Protein AF-A0A5C3KKG9-F1 (afdb_monomer_lite)

Sequence (193 aa):
MSTYYDIQDGRAYVIQCFESRPFFDCGLKFRIARMYGIDSWIEPATRELMKRGILELTTDVANNVGFETYHTIIETKTRIGDLRTGMAFVPLPLNEDLGCTQKKKCCSSWETQWWVIIAPHILHPEAPISGFWLRIELEGSKLPGVCNGCQSGTVRAMNEKGFFDKEDGLIEEGVAKVKARYGHASLAQPTLS

Radius of gyration: 22.73 Å; chains: 1; bounding box: 49×30×72 Å

Structure (mmCIF, N/CA/C/O backbone):
data_AF-A0A5C3KKG9-F1
#
_entry.id   AF-A0A5C3KKG9-F1
#
loop_
_atom_site.group_PDB
_atom_site.id
_atom_site.type_symbol
_atom_site.label_atom_id
_atom_site.label_alt_id
_atom_site.label_comp_id
_atom_site.label_asym_id
_atom_site.label_entity_id
_atom_site.label_seq_id
_atom_site.pdbx_PDB_ins_code
_atom_site.Cartn_x
_atom_site.Cartn_y
_atom_site.Cartn_z
_atom_site.occupancy
_atom_site.B_iso_or_equiv
_atom_site.auth_seq_id
_atom_site.auth_comp_id
_atom_site.auth_asym_id
_atom_site.auth_atom_id
_atom_site.pdbx_PDB_model_num
ATOM 1 N N . MET A 1 1 ? 26.285 -4.129 -27.378 1.00 55.69 1 MET A N 1
ATOM 2 C CA . MET A 1 1 ? 26.812 -5.074 -28.389 1.00 55.69 1 MET A CA 1
ATOM 3 C C . MET A 1 1 ? 26.374 -6.510 -28.119 1.00 55.69 1 MET A C 1
ATOM 5 O O . MET A 1 1 ? 25.948 -7.146 -29.064 1.00 55.69 1 MET A O 1
ATOM 9 N N . SER A 1 2 ? 26.378 -7.021 -26.881 1.00 61.72 2 SER A N 1
ATOM 10 C CA . SER A 1 2 ? 25.910 -8.394 -26.581 1.00 61.72 2 SER A CA 1
ATOM 11 C C . SER A 1 2 ? 24.467 -8.684 -27.021 1.00 61.72 2 SER A C 1
ATOM 13 O O . SER A 1 2 ? 24.239 -9.709 -27.646 1.00 61.72 2 SER A O 1
ATOM 15 N N . THR A 1 3 ? 23.520 -7.764 -26.797 1.00 61.03 3 THR A N 1
ATOM 16 C CA . THR A 1 3 ? 22.129 -7.891 -27.291 1.00 61.03 3 THR A CA 1
ATOM 17 C C . THR A 1 3 ? 22.036 -7.892 -28.818 1.00 61.03 3 THR A C 1
ATOM 19 O O . THR A 1 3 ? 21.135 -8.494 -29.380 1.00 61.03 3 THR A O 1
ATOM 22 N N . TYR A 1 4 ? 22.972 -7.219 -29.492 1.00 67.88 4 TYR A N 1
ATOM 23 C CA . TYR A 1 4 ? 23.017 -7.138 -30.954 1.00 67.88 4 TYR A CA 1
ATOM 24 C C . TYR A 1 4 ? 23.597 -8.415 -31.585 1.00 67.88 4 TYR A C 1
ATOM 26 O O . TYR A 1 4 ? 23.212 -8.781 -32.686 1.00 67.88 4 TYR A O 1
ATOM 34 N N . TYR A 1 5 ? 24.495 -9.104 -30.875 1.00 73.25 5 TYR A N 1
ATOM 35 C CA . TYR A 1 5 ? 25.135 -10.347 -31.322 1.00 73.25 5 TYR A CA 1
ATOM 36 C C . TYR A 1 5 ? 24.514 -11.617 -30.710 1.00 73.25 5 TYR A C 1
ATOM 38 O O . TYR A 1 5 ? 25.098 -12.687 -30.835 1.00 73.25 5 TYR A O 1
ATOM 46 N N . ASP A 1 6 ? 23.372 -11.493 -30.022 1.00 71.62 6 ASP A N 1
ATOM 47 C CA . ASP A 1 6 ? 22.647 -12.582 -29.343 1.00 71.62 6 ASP A CA 1
ATOM 48 C C . ASP A 1 6 ? 23.516 -13.473 -28.428 1.00 71.62 6 ASP A C 1
ATOM 50 O O . ASP A 1 6 ? 23.341 -14.685 -28.311 1.00 71.62 6 ASP A O 1
ATOM 54 N N . ILE A 1 7 ? 24.490 -12.864 -27.746 1.00 84.31 7 ILE A N 1
ATOM 55 C CA . ILE A 1 7 ? 25.358 -13.588 -26.810 1.00 84.31 7 ILE A CA 1
ATOM 56 C C . ILE A 1 7 ? 24.639 -13.660 -25.460 1.00 84.31 7 ILE A C 1
ATOM 58 O O . ILE A 1 7 ? 24.768 -12.751 -24.631 1.00 84.31 7 ILE A O 1
ATOM 62 N N . GLN A 1 8 ? 23.876 -14.734 -25.247 1.00 81.75 8 GLN A N 1
ATOM 63 C CA . GLN A 1 8 ? 23.058 -14.947 -24.044 1.00 81.75 8 GLN A CA 1
ATOM 64 C C . GLN A 1 8 ? 23.876 -14.855 -22.746 1.00 81.75 8 GLN A C 1
ATOM 66 O O . GLN A 1 8 ? 23.485 -14.135 -21.825 1.00 81.75 8 GLN A O 1
ATOM 71 N N . ASP A 1 9 ? 25.069 -15.453 -22.710 1.00 83.50 9 ASP A N 1
ATOM 72 C CA . ASP A 1 9 ? 25.971 -15.380 -21.550 1.00 83.50 9 ASP A CA 1
ATOM 73 C C . ASP A 1 9 ? 26.420 -13.942 -21.259 1.00 83.50 9 ASP A C 1
ATOM 75 O O . ASP A 1 9 ? 26.476 -13.504 -20.109 1.00 83.50 9 ASP A O 1
ATOM 79 N N . GLY A 1 10 ? 26.674 -13.161 -22.312 1.00 85.38 10 GLY A N 1
ATOM 80 C CA . GLY A 1 10 ? 27.032 -11.751 -22.194 1.00 85.38 10 GLY A CA 1
ATOM 81 C C . GLY A 1 10 ? 25.879 -10.909 -21.648 1.00 85.38 10 GLY A C 1
ATOM 82 O O . GLY A 1 10 ? 26.106 -9.979 -20.875 1.00 85.38 10 GLY A O 1
ATOM 83 N N . ARG A 1 11 ? 24.633 -11.233 -22.014 1.00 84.25 11 ARG A N 1
ATOM 84 C CA . ARG A 1 11 ? 23.436 -10.591 -21.456 1.00 84.25 11 ARG A CA 1
ATOM 85 C C . ARG A 1 11 ? 23.273 -10.926 -19.973 1.00 84.25 11 ARG A C 1
ATOM 87 O O . ARG A 1 11 ? 23.077 -10.007 -19.179 1.00 84.25 11 ARG A O 1
ATOM 94 N N . ALA A 1 12 ? 23.397 -12.199 -19.602 1.00 87.25 12 ALA A N 1
ATOM 95 C CA . ALA A 1 12 ? 23.304 -12.648 -18.214 1.00 87.25 12 ALA A CA 1
ATOM 96 C C . ALA A 1 12 ? 24.386 -12.004 -17.330 1.00 87.25 12 ALA A C 1
ATOM 98 O O . ALA A 1 12 ? 24.076 -11.461 -16.269 1.00 87.25 12 ALA A O 1
ATOM 99 N N . TYR A 1 13 ? 25.633 -11.967 -17.809 1.00 88.88 13 TYR A N 1
ATOM 100 C CA . TYR A 1 13 ? 26.744 -11.315 -17.116 1.00 88.88 13 TYR A CA 1
ATOM 101 C C . TYR A 1 13 ? 26.483 -9.820 -16.884 1.00 88.88 13 TYR A C 1
ATOM 103 O O . TYR A 1 13 ? 26.643 -9.318 -15.774 1.00 88.88 13 TYR A O 1
ATOM 111 N N . VAL A 1 14 ? 26.020 -9.097 -17.910 1.00 87.50 14 VAL A N 1
ATOM 112 C CA . VAL A 1 14 ? 25.723 -7.661 -17.791 1.00 87.50 14 VAL A CA 1
ATOM 113 C C . VAL A 1 14 ? 24.582 -7.397 -16.806 1.00 87.50 14 VAL A C 1
ATOM 115 O O . VAL A 1 14 ? 24.691 -6.471 -16.004 1.00 87.50 14 VAL A O 1
ATOM 118 N N . ILE A 1 15 ? 23.521 -8.212 -16.827 1.00 89.62 15 ILE A N 1
ATOM 119 C CA . ILE A 1 15 ? 22.415 -8.146 -15.857 1.00 89.62 15 ILE A CA 1
ATOM 120 C C . ILE A 1 15 ? 22.963 -8.258 -14.429 1.00 89.62 15 ILE A C 1
ATOM 122 O O . ILE A 1 15 ? 22.715 -7.374 -13.609 1.00 89.62 15 ILE A O 1
ATOM 126 N N . GLN A 1 16 ? 23.791 -9.270 -14.164 1.00 90.56 16 GLN A N 1
ATOM 127 C CA . GLN A 1 16 ? 24.412 -9.475 -12.856 1.00 90.56 16 GLN A CA 1
ATOM 128 C C . GLN A 1 16 ? 25.320 -8.301 -12.449 1.00 90.56 16 GLN A C 1
ATOM 130 O O . GLN A 1 16 ? 25.301 -7.860 -11.300 1.00 90.56 16 GLN A O 1
ATOM 135 N N . CYS A 1 17 ? 26.100 -7.757 -13.388 1.00 91.06 17 CYS A N 1
ATOM 136 C CA . CYS A 1 17 ? 26.966 -6.607 -13.133 1.00 91.06 17 CYS A CA 1
ATOM 137 C C . CYS A 1 17 ? 26.206 -5.306 -12.859 1.00 91.06 17 CYS A C 1
ATOM 139 O O . CYS A 1 17 ? 26.768 -4.418 -12.224 1.00 91.06 17 CYS A O 1
ATOM 141 N N . PHE A 1 18 ? 24.987 -5.135 -13.373 1.00 90.81 18 PHE A N 1
ATOM 142 C CA . PHE A 1 18 ? 24.168 -3.962 -13.066 1.00 90.81 18 PHE A CA 1
ATOM 143 C C . PHE A 1 18 ? 23.538 -4.068 -11.680 1.00 90.81 18 PHE A C 1
ATOM 145 O O . PHE A 1 18 ? 23.560 -3.092 -10.936 1.00 90.81 18 PHE A O 1
ATOM 152 N N . GLU A 1 19 ? 23.041 -5.247 -11.306 1.00 88.50 19 GLU A N 1
ATOM 153 C CA . GLU A 1 19 ? 22.393 -5.462 -10.006 1.00 88.50 19 GLU A CA 1
ATOM 154 C C . GLU A 1 19 ? 23.339 -5.297 -8.812 1.00 88.50 19 GLU A C 1
ATOM 156 O O . GLU A 1 19 ? 22.885 -4.986 -7.715 1.00 88.50 19 GLU A O 1
ATOM 161 N N . SER A 1 20 ? 24.652 -5.429 -9.015 1.00 89.50 20 SER A N 1
ATOM 162 C CA . SER A 1 20 ? 25.652 -5.183 -7.973 1.00 89.50 20 SER A CA 1
ATOM 163 C C . SER A 1 20 ? 26.067 -3.714 -7.822 1.00 89.50 20 SER A C 1
ATOM 165 O O . SER A 1 20 ? 26.851 -3.394 -6.925 1.00 89.50 20 SER A O 1
ATOM 167 N N . ARG A 1 21 ? 25.588 -2.797 -8.679 1.00 91.25 21 ARG A N 1
ATOM 168 C CA . ARG A 1 21 ? 26.010 -1.388 -8.643 1.00 91.25 21 ARG A CA 1
ATOM 169 C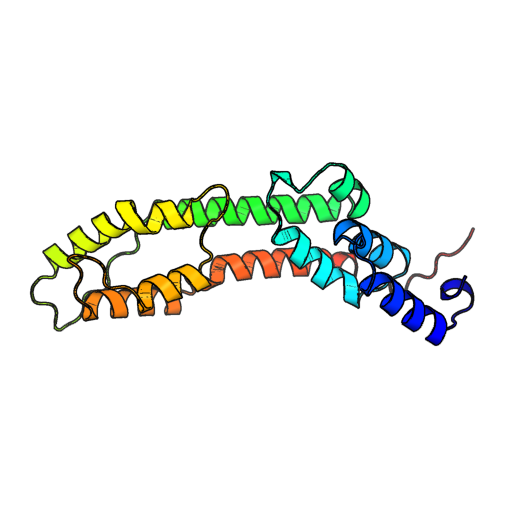 C . ARG A 1 21 ? 25.179 -0.566 -7.654 1.00 91.25 21 ARG A C 1
ATOM 171 O O . ARG A 1 21 ? 23.956 -0.575 -7.739 1.00 91.25 21 ARG A O 1
ATOM 178 N N . PRO A 1 22 ? 25.820 0.263 -6.809 1.00 85.88 22 PRO A N 1
ATOM 179 C CA . PRO A 1 22 ? 25.121 1.059 -5.796 1.00 85.88 22 PRO A CA 1
ATOM 180 C C . PRO A 1 22 ? 24.225 2.168 -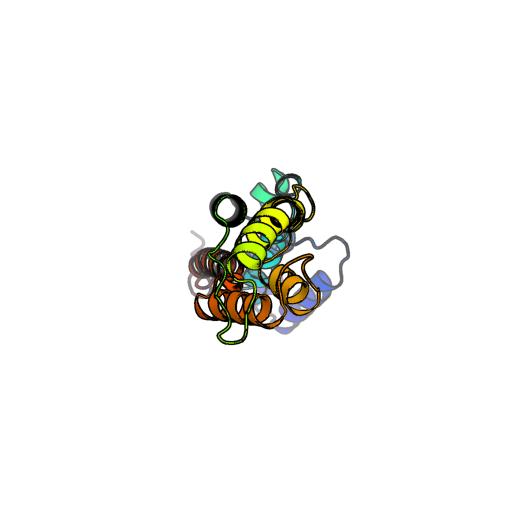6.373 1.00 85.88 22 PRO A C 1
ATOM 182 O O . PRO A 1 22 ? 23.295 2.604 -5.709 1.00 85.88 22 PRO A O 1
ATOM 185 N N . PHE A 1 23 ? 24.480 2.620 -7.605 1.00 86.00 23 PHE A N 1
ATOM 186 C CA . PHE A 1 23 ? 23.712 3.687 -8.269 1.00 86.00 23 PHE A CA 1
ATOM 187 C C . PHE A 1 23 ? 22.658 3.157 -9.246 1.00 86.00 23 PHE A C 1
ATOM 189 O O . PHE A 1 23 ? 22.176 3.894 -10.103 1.00 86.00 23 PHE A O 1
ATOM 196 N N . PHE A 1 24 ? 22.343 1.864 -9.181 1.00 90.38 24 PHE A N 1
ATOM 197 C CA . PHE A 1 24 ? 21.359 1.260 -10.065 1.00 90.38 24 PHE A CA 1
ATOM 198 C C . PHE A 1 24 ? 19.954 1.375 -9.468 1.00 90.38 24 PHE A C 1
ATOM 200 O O . PHE A 1 24 ? 19.397 0.406 -8.957 1.00 90.38 24 PHE A O 1
ATOM 207 N N . ASP A 1 25 ? 19.403 2.593 -9.497 1.00 93.94 25 ASP A N 1
ATOM 208 C CA . ASP A 1 25 ? 18.063 2.866 -8.976 1.00 93.94 25 ASP A CA 1
ATOM 209 C C . ASP A 1 25 ? 16.955 2.226 -9.835 1.00 93.94 25 ASP A C 1
ATOM 211 O O . ASP A 1 25 ? 17.160 1.861 -10.997 1.00 93.94 25 ASP A O 1
ATOM 215 N N . CYS A 1 26 ? 15.752 2.095 -9.270 1.00 95.12 26 CYS A N 1
ATOM 216 C CA . CYS A 1 26 ? 14.633 1.450 -9.952 1.00 95.12 26 CYS A CA 1
ATOM 217 C C . CYS A 1 26 ? 14.149 2.172 -11.217 1.00 95.12 26 CYS A C 1
ATOM 219 O O . CYS A 1 26 ? 13.684 1.503 -12.139 1.00 95.12 26 CYS A O 1
ATOM 221 N N . GLY A 1 27 ? 14.285 3.496 -11.313 1.00 96.06 27 GLY A N 1
ATOM 222 C CA . GLY A 1 27 ? 13.958 4.246 -12.524 1.00 96.06 27 GLY A CA 1
ATOM 223 C C . GLY A 1 27 ? 14.906 3.877 -13.662 1.00 96.06 27 GLY A C 1
ATOM 224 O O . GLY A 1 27 ? 14.460 3.497 -14.749 1.00 96.06 27 GLY A O 1
ATOM 225 N N . LEU A 1 28 ? 16.214 3.896 -13.398 1.00 94.88 28 LEU A N 1
ATOM 226 C CA . LEU A 1 28 ? 17.225 3.461 -14.361 1.00 94.88 28 LEU A CA 1
ATOM 227 C C . LEU A 1 28 ? 17.073 1.971 -14.706 1.00 94.88 28 LEU A C 1
ATOM 229 O O . LEU A 1 28 ? 17.122 1.610 -15.885 1.00 94.88 28 LEU A O 1
ATOM 233 N N . LYS A 1 29 ? 16.820 1.110 -13.711 1.00 95.19 29 LYS A N 1
ATOM 234 C CA . LYS A 1 29 ? 16.544 -0.321 -13.919 1.00 95.19 29 LYS A CA 1
ATOM 235 C C . LYS A 1 29 ? 15.363 -0.527 -14.860 1.00 95.19 29 LYS A C 1
ATOM 237 O O . LYS A 1 29 ? 15.476 -1.297 -15.811 1.00 95.19 29 LYS A O 1
ATOM 242 N N . PHE A 1 30 ? 14.275 0.213 -14.660 1.00 96.12 30 PHE A N 1
ATOM 243 C CA . PHE A 1 30 ? 13.099 0.171 -15.525 1.00 96.12 30 PHE A CA 1
ATOM 244 C C . PHE A 1 30 ? 13.405 0.647 -16.951 1.00 96.12 30 PHE A C 1
ATOM 246 O O . PHE A 1 30 ? 12.996 0.009 -17.924 1.00 96.12 30 PHE A O 1
ATOM 253 N N . ARG A 1 31 ? 14.166 1.739 -17.098 1.00 95.75 31 ARG A N 1
ATOM 254 C CA . ARG A 1 31 ? 14.584 2.261 -18.406 1.00 95.75 31 ARG A CA 1
ATOM 255 C C . ARG A 1 31 ? 15.396 1.237 -19.193 1.00 95.75 31 ARG A C 1
ATOM 257 O O . ARG A 1 31 ? 15.093 0.979 -20.357 1.00 95.75 31 ARG A O 1
ATOM 264 N N . ILE A 1 32 ? 16.420 0.653 -18.566 1.00 93.94 32 ILE A N 1
ATOM 265 C CA . ILE A 1 32 ? 17.270 -0.372 -19.188 1.00 93.94 32 ILE A CA 1
ATOM 266 C C . ILE A 1 32 ? 16.435 -1.613 -19.512 1.00 93.94 32 ILE A C 1
ATOM 268 O O . ILE A 1 32 ? 16.550 -2.151 -20.613 1.00 93.94 32 ILE A O 1
ATOM 272 N N . ALA A 1 33 ? 15.542 -2.020 -18.606 1.00 93.81 33 ALA A N 1
ATOM 273 C CA . ALA A 1 33 ? 14.638 -3.138 -18.832 1.00 93.81 33 ALA A CA 1
ATOM 274 C C . ALA A 1 33 ? 13.771 -2.940 -20.080 1.00 93.81 33 ALA A C 1
ATOM 276 O O . ALA A 1 33 ? 13.724 -3.827 -20.927 1.00 93.81 33 ALA A O 1
ATOM 277 N N . ARG A 1 34 ? 13.166 -1.759 -20.255 1.00 93.50 34 ARG A N 1
ATOM 278 C CA . ARG A 1 34 ? 12.406 -1.421 -21.467 1.00 93.50 34 ARG A CA 1
ATOM 279 C C . ARG A 1 34 ? 13.272 -1.385 -22.720 1.00 93.50 34 ARG A C 1
ATOM 281 O O . ARG A 1 34 ? 12.863 -1.895 -23.754 1.00 93.50 34 ARG A O 1
ATOM 288 N N . MET A 1 35 ? 14.445 -0.763 -22.639 1.00 91.62 35 MET A N 1
ATOM 289 C CA . MET A 1 35 ? 15.315 -0.549 -23.798 1.00 91.62 35 MET A CA 1
ATOM 290 C C . MET A 1 35 ? 15.904 -1.853 -24.350 1.00 91.62 35 MET A C 1
ATOM 292 O O . MET A 1 35 ? 16.136 -1.953 -25.550 1.00 91.62 35 MET A O 1
ATOM 296 N N . TYR A 1 36 ? 16.132 -2.848 -23.488 1.00 90.00 36 TYR A N 1
ATOM 297 C CA . TYR A 1 36 ? 16.738 -4.131 -23.860 1.00 90.00 36 TYR A CA 1
ATOM 298 C C . TYR A 1 36 ? 15.807 -5.344 -23.679 1.00 90.00 36 TYR A C 1
ATOM 300 O O . TYR A 1 36 ? 16.276 -6.480 -23.754 1.00 90.00 36 TYR A O 1
ATOM 308 N N . GLY A 1 37 ? 14.513 -5.127 -23.415 1.00 89.12 37 GLY A N 1
ATOM 309 C CA . GLY A 1 37 ? 13.517 -6.194 -23.245 1.00 89.12 37 GLY A CA 1
ATOM 310 C C . GLY A 1 37 ? 13.840 -7.166 -22.104 1.00 89.12 37 GLY A C 1
ATOM 311 O O . GLY A 1 37 ? 13.846 -8.379 -22.310 1.00 89.12 37 GLY A O 1
ATOM 312 N N . ILE A 1 38 ? 14.213 -6.657 -20.923 1.00 91.62 38 ILE A N 1
ATOM 313 C CA . ILE A 1 38 ? 14.521 -7.456 -19.721 1.00 91.62 38 ILE A CA 1
ATOM 314 C C . ILE A 1 38 ? 13.277 -7.509 -18.825 1.00 91.62 38 ILE A C 1
ATOM 316 O O . ILE A 1 38 ? 13.173 -6.794 -17.829 1.00 91.62 38 ILE A O 1
ATOM 320 N N . ASP A 1 39 ? 12.320 -8.360 -19.185 1.00 91.44 39 ASP A N 1
ATOM 321 C CA . ASP A 1 39 ? 10.997 -8.408 -18.543 1.00 91.44 39 ASP A CA 1
ATOM 322 C C . ASP A 1 39 ? 11.053 -8.717 -17.041 1.00 91.44 39 ASP A C 1
ATOM 324 O O . ASP A 1 39 ? 10.264 -8.179 -16.260 1.00 91.44 39 ASP A O 1
ATOM 328 N N . SER A 1 40 ? 12.037 -9.514 -16.611 1.00 92.56 40 SER A N 1
ATOM 329 C CA . SER A 1 40 ? 12.260 -9.861 -15.200 1.00 92.56 40 SER A CA 1
ATOM 330 C C . SER A 1 40 ? 12.550 -8.651 -14.306 1.00 92.56 40 SER A C 1
ATOM 332 O O . SER A 1 40 ? 12.418 -8.744 -13.087 1.00 92.56 40 SER A O 1
ATOM 334 N N . TRP A 1 41 ? 12.927 -7.506 -14.881 1.00 94.75 41 TRP A N 1
ATOM 335 C CA . TRP A 1 41 ? 13.220 -6.277 -14.144 1.00 94.75 41 TRP A CA 1
ATOM 336 C C . TRP A 1 41 ? 12.046 -5.303 -14.054 1.00 94.75 41 TRP A C 1
ATOM 338 O O . TRP A 1 41 ? 12.034 -4.471 -13.147 1.00 94.75 41 TRP A O 1
ATOM 348 N N . ILE A 1 42 ? 11.061 -5.403 -14.950 1.00 95.38 42 ILE A N 1
ATOM 349 C CA . ILE A 1 42 ? 9.947 -4.447 -15.037 1.00 95.38 42 ILE A CA 1
ATOM 350 C C . ILE A 1 42 ? 9.114 -4.460 -13.755 1.00 95.38 42 ILE A C 1
ATOM 352 O O . ILE A 1 42 ? 8.874 -3.413 -13.153 1.00 95.38 42 ILE A O 1
ATOM 356 N N . GLU A 1 43 ? 8.694 -5.645 -13.313 1.00 95.94 43 GLU A N 1
ATOM 357 C CA . GLU A 1 43 ? 7.865 -5.783 -12.116 1.00 95.94 43 GLU A CA 1
ATOM 358 C C . GLU A 1 43 ? 8.592 -5.342 -10.834 1.00 95.94 43 GLU A C 1
ATOM 360 O O . GLU A 1 43 ? 8.057 -4.467 -10.147 1.00 95.94 43 GLU A O 1
ATOM 365 N N . PRO A 1 44 ? 9.797 -5.856 -10.503 1.00 95.81 44 PRO A N 1
ATOM 366 C CA . PRO A 1 44 ? 10.503 -5.428 -9.298 1.00 95.81 44 PRO A CA 1
ATOM 367 C C . PRO A 1 44 ? 10.750 -3.918 -9.257 1.00 95.81 44 PRO A C 1
ATOM 369 O O . PRO A 1 44 ? 10.515 -3.293 -8.225 1.00 95.81 44 PRO A O 1
ATOM 372 N N . ALA A 1 45 ? 11.147 -3.317 -10.386 1.00 96.38 45 ALA A N 1
ATOM 373 C CA . ALA A 1 45 ? 11.370 -1.877 -10.464 1.00 96.38 45 ALA A CA 1
ATOM 374 C C . ALA A 1 45 ? 10.071 -1.085 -10.244 1.00 96.38 45 ALA A C 1
ATOM 376 O O . ALA A 1 45 ? 10.065 -0.105 -9.503 1.00 96.38 45 ALA A O 1
ATOM 377 N N . THR A 1 46 ? 8.953 -1.541 -10.817 1.00 97.50 46 THR A N 1
ATOM 378 C CA . THR A 1 46 ? 7.634 -0.918 -10.608 1.00 97.50 46 THR A CA 1
ATOM 379 C C . THR A 1 46 ? 7.219 -0.980 -9.141 1.00 97.50 46 THR A C 1
ATOM 381 O O . THR A 1 46 ? 6.801 0.028 -8.577 1.00 97.50 46 THR A O 1
ATOM 384 N N . ARG A 1 47 ? 7.374 -2.140 -8.493 1.00 97.62 47 ARG A N 1
ATOM 385 C CA . ARG A 1 47 ? 7.057 -2.310 -7.067 1.00 97.62 47 ARG A CA 1
ATOM 386 C C . ARG A 1 47 ? 7.910 -1.411 -6.182 1.00 97.62 47 ARG A C 1
ATOM 388 O O . ARG A 1 47 ? 7.398 -0.847 -5.220 1.00 97.62 47 ARG A O 1
ATOM 395 N N . GLU A 1 48 ? 9.193 -1.265 -6.496 1.00 96.75 48 GLU A N 1
ATOM 396 C CA . GLU A 1 48 ? 10.076 -0.360 -5.761 1.00 96.75 48 GLU A CA 1
ATOM 397 C C . GLU A 1 48 ? 9.639 1.102 -5.926 1.00 96.75 48 GLU A C 1
ATOM 399 O O . GLU A 1 48 ? 9.534 1.820 -4.936 1.00 96.75 48 GLU A O 1
ATOM 404 N N . LEU A 1 49 ? 9.287 1.527 -7.144 1.00 96.81 49 LEU A N 1
ATOM 405 C CA . LEU A 1 49 ? 8.748 2.868 -7.402 1.00 96.81 49 LEU A CA 1
ATOM 406 C C . LEU A 1 49 ? 7.445 3.137 -6.635 1.00 96.81 49 LEU A C 1
ATOM 408 O O . LEU A 1 49 ? 7.259 4.229 -6.102 1.00 96.81 49 LEU A O 1
ATOM 412 N N . MET A 1 50 ? 6.558 2.143 -6.527 1.00 96.62 50 MET A N 1
ATOM 413 C CA . MET A 1 50 ? 5.313 2.261 -5.754 1.00 96.62 50 MET A CA 1
ATOM 414 C C . MET A 1 50 ? 5.563 2.449 -4.252 1.00 96.62 50 MET A C 1
ATOM 416 O O . MET A 1 50 ? 4.744 3.075 -3.579 1.00 96.62 50 MET A O 1
ATOM 420 N N . LYS A 1 51 ? 6.690 1.963 -3.720 1.00 94.56 51 LYS A N 1
ATOM 421 C CA . LYS A 1 51 ? 7.056 2.115 -2.301 1.00 94.56 51 LYS A CA 1
ATOM 422 C C . LYS A 1 51 ? 7.640 3.487 -1.962 1.00 94.56 51 LYS A C 1
ATOM 424 O O . LYS A 1 51 ? 7.517 3.910 -0.818 1.00 94.56 51 LYS A O 1
ATOM 429 N N . ARG A 1 52 ? 8.245 4.187 -2.927 1.00 94.88 52 ARG A N 1
ATOM 430 C CA . ARG A 1 52 ? 8.879 5.500 -2.702 1.00 94.88 52 ARG A CA 1
ATOM 431 C C . ARG A 1 52 ? 7.872 6.575 -2.301 1.00 94.88 52 ARG A C 1
ATOM 433 O O . ARG A 1 52 ? 6.719 6.536 -2.737 1.00 94.88 52 ARG A O 1
ATOM 440 N N . GLY A 1 53 ? 8.287 7.557 -1.504 1.00 92.94 53 GLY A N 1
ATOM 441 C CA . GLY A 1 53 ? 7.456 8.721 -1.198 1.00 92.94 53 GLY A CA 1
ATOM 442 C C . GLY A 1 53 ? 7.102 9.516 -2.460 1.00 92.94 53 GLY A C 1
ATOM 443 O O . GLY A 1 53 ? 7.838 9.501 -3.444 1.00 92.94 53 GLY A O 1
ATOM 444 N N . ILE A 1 54 ? 5.976 10.240 -2.457 1.00 92.94 54 ILE A N 1
ATOM 445 C CA . ILE A 1 54 ? 5.568 11.036 -3.632 1.00 92.94 54 ILE A CA 1
ATOM 446 C C . ILE A 1 54 ? 6.604 12.115 -3.991 1.00 92.94 54 ILE A C 1
ATOM 448 O O . ILE A 1 54 ? 6.810 12.403 -5.164 1.00 92.94 54 ILE A O 1
ATOM 452 N N . LEU A 1 55 ? 7.305 12.655 -2.989 1.00 93.38 55 LEU A N 1
ATOM 453 C CA . LEU A 1 55 ? 8.361 13.655 -3.168 1.00 93.38 55 LEU A CA 1
ATOM 454 C C . LEU A 1 55 ? 9.630 13.080 -3.819 1.00 93.38 55 LEU A C 1
ATOM 456 O O . LEU A 1 55 ? 10.423 13.829 -4.380 1.00 93.38 55 LEU A O 1
ATOM 460 N N . GLU A 1 56 ? 9.817 11.759 -3.778 1.00 94.81 56 GLU A N 1
ATOM 461 C CA . GLU A 1 56 ? 10.942 11.069 -4.423 1.00 94.81 56 GLU A CA 1
ATOM 462 C C . GLU A 1 56 ? 10.673 10.767 -5.907 1.00 94.81 56 GLU A C 1
ATOM 464 O O . GLU A 1 56 ? 11.583 10.384 -6.646 1.00 94.81 56 GLU A O 1
ATOM 469 N N . LEU A 1 57 ? 9.428 10.932 -6.369 1.00 95.69 57 LEU A N 1
ATOM 470 C CA . LEU A 1 57 ? 9.030 10.731 -7.761 1.00 95.69 57 LEU A CA 1
ATOM 471 C C . LEU A 1 57 ? 9.333 11.989 -8.584 1.00 95.69 57 LEU A C 1
ATOM 473 O O . LEU A 1 57 ? 8.449 12.746 -8.973 1.00 95.69 57 LEU A O 1
ATOM 477 N N . THR A 1 58 ? 10.621 12.226 -8.823 1.00 96.62 58 THR A N 1
ATOM 478 C CA . THR A 1 58 ? 11.110 13.412 -9.537 1.00 96.62 58 THR A CA 1
ATOM 479 C C . THR A 1 58 ? 10.863 13.343 -11.049 1.00 96.62 58 THR A C 1
ATOM 481 O O . THR A 1 58 ? 10.569 12.289 -11.619 1.00 96.62 58 THR A O 1
ATOM 484 N N . THR A 1 59 ? 11.073 14.467 -11.741 1.00 96.81 59 THR A N 1
ATOM 485 C CA . THR A 1 59 ? 11.056 14.530 -13.213 1.00 96.81 59 THR A CA 1
ATOM 486 C C . THR A 1 59 ? 12.059 13.567 -13.853 1.00 96.81 59 THR A C 1
ATOM 488 O O . THR A 1 59 ? 11.787 13.023 -14.920 1.00 96.81 59 THR A O 1
ATOM 491 N N . ASP A 1 60 ? 13.205 13.315 -13.212 1.00 96.69 60 ASP A N 1
ATOM 492 C CA . ASP A 1 60 ? 14.185 12.349 -13.719 1.00 96.69 60 ASP A CA 1
ATOM 493 C C . ASP A 1 60 ? 13.638 10.915 -13.676 1.00 96.69 60 ASP A C 1
ATOM 495 O O . ASP A 1 60 ? 13.710 10.187 -14.668 1.00 96.69 60 ASP A O 1
ATOM 499 N N . VAL A 1 61 ? 12.973 10.542 -12.576 1.00 96.69 61 VAL A N 1
ATOM 500 C CA . VAL A 1 61 ? 12.260 9.261 -12.478 1.00 96.69 61 VAL A CA 1
ATOM 501 C C . VAL A 1 61 ? 11.210 9.162 -13.583 1.00 96.69 61 VAL A C 1
ATOM 503 O O . VAL A 1 61 ? 11.181 8.156 -14.292 1.00 96.69 61 VAL A O 1
ATOM 506 N N . ALA A 1 62 ? 10.407 10.212 -13.788 1.00 97.12 62 ALA A N 1
ATOM 507 C CA . ALA A 1 62 ? 9.398 10.261 -14.848 1.00 97.12 62 ALA A CA 1
ATOM 508 C C . ALA A 1 62 ? 10.007 10.063 -16.250 1.00 97.12 62 ALA A C 1
ATOM 510 O O . ALA A 1 62 ? 9.481 9.281 -17.047 1.00 97.12 62 ALA A O 1
ATOM 511 N N . ASN A 1 63 ? 11.145 10.704 -16.532 1.00 96.62 63 ASN A N 1
ATOM 512 C CA . ASN A 1 63 ? 11.876 10.550 -17.792 1.00 96.62 63 ASN A CA 1
ATOM 513 C C . ASN A 1 63 ? 12.409 9.123 -17.982 1.00 96.62 63 ASN A C 1
ATOM 515 O O . ASN A 1 63 ? 12.354 8.586 -19.090 1.00 96.62 63 ASN A O 1
ATOM 519 N N . ASN A 1 64 ? 12.897 8.488 -16.914 1.00 96.50 64 ASN A N 1
ATOM 520 C CA . ASN A 1 64 ? 13.440 7.135 -16.980 1.00 96.50 64 ASN A CA 1
ATOM 521 C C . ASN A 1 64 ? 12.344 6.071 -17.167 1.00 96.50 64 ASN A C 1
ATOM 523 O O . ASN A 1 64 ? 12.502 5.156 -17.980 1.00 96.50 64 ASN A O 1
ATOM 527 N N . VAL A 1 65 ? 11.207 6.197 -16.478 1.00 97.00 65 VAL A N 1
ATOM 528 C CA . VAL A 1 65 ? 10.126 5.193 -16.544 1.00 97.00 65 VAL A CA 1
ATOM 529 C C . VAL A 1 65 ? 9.161 5.423 -17.709 1.00 97.00 65 VAL A C 1
ATOM 531 O O . VAL A 1 65 ? 8.500 4.485 -18.169 1.00 97.00 65 VAL A O 1
ATOM 534 N N . GLY A 1 66 ? 9.125 6.648 -18.236 1.00 96.62 66 GLY A N 1
ATOM 535 C CA . GLY A 1 66 ? 8.183 7.115 -19.246 1.00 96.62 66 GLY A CA 1
ATOM 536 C C . GLY A 1 66 ? 6.859 7.589 -18.646 1.00 96.62 66 GLY A C 1
ATOM 537 O O . GLY A 1 66 ? 6.392 7.064 -17.635 1.00 96.62 66 GLY A O 1
ATOM 538 N N . PHE A 1 67 ? 6.232 8.553 -19.323 1.00 96.50 67 PHE A N 1
ATOM 539 C CA . PHE A 1 67 ? 5.004 9.220 -18.877 1.00 96.50 67 PHE A CA 1
ATOM 540 C C . PHE A 1 67 ? 3.889 8.245 -18.477 1.00 96.50 67 PHE A C 1
ATOM 542 O O . PHE A 1 67 ? 3.323 8.356 -17.398 1.00 96.50 67 PHE A O 1
ATOM 549 N N . GLU A 1 68 ? 3.628 7.243 -19.312 1.00 96.94 68 GLU A N 1
ATOM 550 C CA . GLU A 1 68 ? 2.579 6.243 -19.097 1.00 96.94 68 GLU A CA 1
ATOM 551 C C . GLU A 1 68 ? 2.757 5.425 -17.808 1.00 96.94 68 GLU A C 1
ATOM 553 O O . GLU A 1 68 ? 1.798 5.172 -17.079 1.00 96.94 68 GLU A O 1
ATOM 558 N N . THR A 1 69 ? 3.988 5.000 -17.511 1.00 96.81 69 THR A N 1
ATOM 559 C CA . THR A 1 69 ? 4.307 4.277 -16.270 1.00 96.81 69 THR A CA 1
ATOM 560 C C . THR A 1 69 ? 4.201 5.209 -15.074 1.00 96.81 69 THR A C 1
ATOM 562 O O . THR A 1 69 ? 3.615 4.847 -14.056 1.00 96.81 69 THR A O 1
ATOM 565 N N . TYR A 1 70 ? 4.745 6.419 -15.211 1.00 97.94 70 TYR A N 1
ATOM 566 C CA . TYR A 1 70 ? 4.700 7.437 -14.172 1.00 97.94 70 TYR A CA 1
ATOM 567 C C . TYR A 1 70 ? 3.254 7.779 -13.793 1.00 97.94 70 TYR A C 1
ATOM 569 O O . TYR A 1 70 ? 2.910 7.759 -12.615 1.00 97.94 70 TYR A O 1
ATOM 577 N N . HIS A 1 71 ? 2.381 7.989 -14.781 1.00 97.94 71 HIS A N 1
ATOM 578 C CA . HIS A 1 71 ? 0.957 8.229 -14.566 1.00 97.94 71 HIS A CA 1
ATOM 579 C C . HIS A 1 71 ? 0.299 7.081 -13.791 1.00 97.94 71 HIS A C 1
ATOM 581 O O . HIS A 1 71 ? -0.369 7.335 -12.794 1.00 97.94 71 HIS A O 1
ATOM 587 N N . THR A 1 72 ? 0.530 5.820 -14.182 1.00 98.31 72 THR A N 1
ATOM 588 C CA . THR A 1 72 ? -0.005 4.656 -13.451 1.00 98.31 72 THR A CA 1
ATOM 589 C C . THR A 1 72 ? 0.473 4.613 -11.995 1.00 98.31 72 THR A C 1
ATOM 591 O O . THR A 1 72 ? -0.312 4.277 -11.107 1.00 98.31 72 THR A O 1
ATOM 594 N N . ILE A 1 73 ? 1.732 4.975 -11.725 1.00 97.94 73 ILE A N 1
ATOM 595 C CA . ILE A 1 73 ? 2.271 5.054 -10.358 1.00 97.94 73 ILE A CA 1
ATOM 596 C C . ILE A 1 73 ? 1.554 6.139 -9.550 1.00 97.94 73 ILE A C 1
ATOM 598 O O . ILE A 1 73 ? 1.095 5.863 -8.441 1.00 97.94 73 ILE A O 1
ATOM 602 N N . ILE A 1 74 ? 1.424 7.348 -10.103 1.00 98.06 74 ILE A N 1
ATOM 603 C CA . ILE A 1 74 ? 0.751 8.464 -9.427 1.00 98.06 74 ILE A CA 1
ATOM 604 C C . ILE A 1 74 ? -0.722 8.139 -9.171 1.00 98.06 74 ILE A C 1
ATOM 606 O O . ILE A 1 74 ? -1.171 8.259 -8.037 1.00 98.06 74 ILE A O 1
ATOM 610 N N . GLU A 1 75 ? -1.446 7.646 -10.174 1.00 98.19 75 GLU A N 1
ATOM 611 C CA . GLU A 1 75 ? -2.848 7.233 -10.048 1.00 98.19 75 GLU A CA 1
ATOM 612 C C . GLU A 1 75 ? -3.031 6.181 -8.941 1.00 98.19 75 GLU A C 1
ATOM 614 O O . GLU A 1 75 ? -3.913 6.307 -8.090 1.00 98.19 75 GLU A O 1
ATOM 619 N N . THR A 1 76 ? -2.170 5.159 -8.914 1.00 98.38 76 THR A N 1
ATOM 620 C CA . THR A 1 76 ? -2.216 4.103 -7.891 1.00 98.38 76 THR A CA 1
ATOM 621 C C . THR A 1 76 ? -1.980 4.686 -6.498 1.00 98.38 76 THR A C 1
ATOM 623 O O . THR A 1 76 ? -2.732 4.391 -5.570 1.00 98.38 76 THR A O 1
ATOM 626 N N . LYS A 1 77 ? -0.986 5.568 -6.346 1.00 97.25 77 LYS A N 1
ATOM 627 C CA . LYS A 1 77 ? -0.699 6.247 -5.076 1.00 97.25 77 LYS A CA 1
ATOM 628 C C . LYS A 1 77 ? -1.843 7.144 -4.615 1.00 97.25 77 LYS A C 1
ATOM 630 O O . LYS A 1 77 ? -2.167 7.126 -3.431 1.00 97.25 77 LYS A O 1
ATOM 635 N N . THR A 1 78 ? -2.476 7.881 -5.525 1.00 97.50 78 THR A N 1
ATOM 636 C CA . THR A 1 78 ? -3.663 8.689 -5.217 1.00 97.50 78 THR A CA 1
ATOM 637 C C . THR A 1 78 ? -4.793 7.807 -4.694 1.00 97.50 78 THR A C 1
ATOM 639 O O . THR A 1 78 ? -5.315 8.076 -3.617 1.00 97.50 78 THR A O 1
ATOM 642 N N . ARG A 1 79 ? -5.089 6.687 -5.367 1.00 98.06 79 ARG A N 1
ATOM 643 C CA . ARG A 1 79 ? -6.117 5.732 -4.915 1.00 98.06 79 ARG A CA 1
ATOM 644 C C . ARG A 1 79 ? -5.809 5.129 -3.542 1.00 98.06 79 ARG A C 1
ATOM 646 O O . ARG A 1 79 ? -6.728 4.921 -2.755 1.00 98.06 79 ARG A O 1
ATOM 653 N N . ILE A 1 80 ? -4.537 4.863 -3.235 1.00 97.06 80 ILE A N 1
ATOM 654 C CA . ILE A 1 80 ? -4.109 4.425 -1.896 1.00 97.06 80 ILE A CA 1
ATOM 655 C C . ILE A 1 80 ? -4.344 5.536 -0.862 1.00 97.06 80 ILE A C 1
ATOM 657 O O . ILE A 1 80 ? -4.838 5.260 0.230 1.00 97.06 80 ILE A O 1
ATOM 661 N N . GLY A 1 81 ? -4.033 6.789 -1.200 1.00 96.38 81 GLY A N 1
ATOM 662 C CA . GLY A 1 81 ? -4.315 7.949 -0.350 1.00 96.38 81 GLY A CA 1
ATOM 663 C C . GLY A 1 81 ? -5.808 8.109 -0.045 1.00 96.38 81 GLY A C 1
ATOM 664 O O . GLY A 1 81 ? -6.186 8.267 1.119 1.00 96.38 81 GLY A O 1
ATOM 665 N N . ASP A 1 82 ? -6.660 7.981 -1.062 1.00 97.38 82 ASP A N 1
ATOM 666 C CA . ASP A 1 82 ? -8.120 8.038 -0.922 1.00 97.38 82 ASP A CA 1
ATOM 667 C C . ASP A 1 82 ? -8.648 6.877 -0.071 1.00 97.38 82 ASP A C 1
ATOM 669 O O . ASP A 1 82 ? -9.472 7.074 0.825 1.00 97.38 82 ASP A O 1
ATOM 673 N N . LEU A 1 83 ? -8.134 5.664 -0.302 1.00 97.00 83 LEU A N 1
ATOM 674 C CA . LEU A 1 83 ? -8.456 4.482 0.494 1.00 97.00 83 LEU A CA 1
ATOM 675 C C . LEU A 1 83 ? -8.117 4.705 1.973 1.00 97.00 83 LEU A C 1
ATOM 677 O O . LEU A 1 83 ? -8.969 4.483 2.831 1.00 97.00 83 LEU A O 1
ATOM 681 N N . ARG A 1 84 ? -6.896 5.160 2.275 1.00 96.88 84 ARG A N 1
ATOM 682 C CA . ARG A 1 84 ? -6.439 5.417 3.650 1.00 96.88 84 ARG A CA 1
ATOM 683 C C . ARG A 1 84 ? -7.258 6.504 4.327 1.00 96.88 84 ARG A C 1
ATOM 685 O O . ARG A 1 84 ? -7.649 6.336 5.477 1.00 96.88 84 ARG A O 1
ATOM 692 N N . THR A 1 85 ? -7.582 7.565 3.594 1.00 97.19 85 THR A N 1
ATOM 693 C CA . THR A 1 85 ? -8.513 8.609 4.037 1.00 97.19 85 THR A CA 1
ATOM 694 C C . THR A 1 85 ? -9.860 7.998 4.415 1.00 97.19 85 THR A C 1
ATOM 696 O O . THR A 1 85 ? -10.312 8.153 5.548 1.00 97.19 85 THR A O 1
ATOM 699 N N . GLY A 1 86 ? -10.470 7.217 3.521 1.00 96.38 86 GLY A N 1
ATOM 700 C CA . GLY A 1 86 ? -11.743 6.549 3.789 1.00 96.38 86 GLY A CA 1
ATOM 701 C C . GLY A 1 86 ? -11.691 5.596 4.988 1.00 96.38 86 GLY A C 1
ATOM 702 O O . GLY A 1 86 ? -12.609 5.586 5.803 1.00 96.38 86 GLY A O 1
ATOM 703 N N . MET A 1 87 ? -10.605 4.830 5.128 1.00 95.12 87 MET A N 1
ATOM 704 C CA . MET A 1 87 ? -10.385 3.941 6.272 1.00 95.12 87 MET A CA 1
ATOM 705 C C . MET A 1 87 ? -10.276 4.731 7.578 1.00 95.12 87 MET A C 1
ATOM 707 O O . MET A 1 87 ? -10.928 4.383 8.553 1.00 95.12 87 MET A O 1
ATOM 711 N N . ALA A 1 88 ? -9.485 5.802 7.605 1.00 96.69 88 ALA A N 1
ATOM 712 C CA . ALA A 1 88 ? -9.248 6.582 8.811 1.00 96.69 88 ALA A CA 1
ATOM 713 C C . ALA A 1 88 ? -10.501 7.328 9.292 1.00 96.69 88 ALA A C 1
ATOM 715 O O . ALA A 1 88 ? -10.775 7.330 10.491 1.00 96.69 88 ALA A O 1
ATOM 716 N N . PHE A 1 89 ? -11.279 7.917 8.377 1.00 96.38 89 PHE A N 1
ATOM 717 C CA . PHE A 1 89 ? -12.447 8.733 8.729 1.00 96.38 89 PHE A CA 1
ATOM 718 C C . PHE A 1 89 ? -13.715 7.935 9.053 1.00 96.38 89 PHE A C 1
ATOM 720 O O . PHE A 1 89 ? -14.659 8.491 9.614 1.00 96.38 89 PHE A O 1
ATOM 727 N N . VAL A 1 90 ? -13.767 6.649 8.705 1.00 93.56 90 VAL A N 1
ATOM 728 C CA . VAL A 1 90 ? -14.934 5.804 8.969 1.00 93.56 90 VAL A CA 1
ATOM 729 C C . VAL A 1 90 ? -14.506 4.632 9.850 1.00 93.56 90 VAL A C 1
ATOM 731 O O . VAL A 1 90 ? -14.149 3.576 9.318 1.00 93.56 90 VAL A O 1
ATOM 734 N N . PRO A 1 91 ? -14.529 4.788 11.192 1.00 91.69 91 PRO A N 1
ATOM 735 C CA . PRO A 1 91 ? -14.259 3.676 12.089 1.00 91.69 91 PRO A CA 1
ATOM 736 C C . PRO A 1 91 ? -15.203 2.521 11.774 1.00 91.69 91 PRO A C 1
ATOM 738 O O . PRO A 1 91 ? -16.422 2.684 11.670 1.00 91.69 91 PRO A O 1
ATOM 741 N N . LEU A 1 92 ? -14.636 1.328 11.632 1.00 92.69 92 LEU A N 1
ATOM 742 C CA . LEU A 1 92 ? -15.442 0.127 11.487 1.00 92.69 92 LEU A CA 1
ATOM 743 C C . LEU A 1 92 ? -16.253 -0.107 12.765 1.00 92.69 92 LEU A C 1
ATOM 745 O O . LEU A 1 92 ? -15.711 0.063 13.860 1.00 92.69 92 LEU A O 1
ATOM 749 N N . PRO A 1 93 ? -17.520 -0.538 12.653 1.00 95.69 93 PRO A N 1
ATOM 750 C CA . PRO A 1 93 ? -18.301 -0.917 13.819 1.00 95.69 93 PRO A CA 1
ATOM 751 C C . PRO A 1 93 ? -17.590 -2.016 14.611 1.00 95.69 93 PRO A C 1
ATOM 753 O O . PRO A 1 93 ? -17.133 -3.007 14.033 1.00 95.69 93 PRO A O 1
ATOM 756 N N . LEU A 1 94 ? -17.527 -1.849 15.933 1.00 97.88 94 LEU A N 1
ATOM 757 C CA . LEU A 1 94 ? -17.006 -2.874 16.828 1.00 97.88 94 LEU A CA 1
ATOM 758 C C . LEU A 1 94 ? -17.885 -4.130 16.728 1.00 97.88 94 LEU A C 1
ATOM 760 O O . LEU A 1 94 ? -19.105 -4.061 16.878 1.00 97.88 94 LEU A O 1
ATOM 764 N N . ASN A 1 95 ? -17.261 -5.282 16.508 1.00 97.81 95 ASN A N 1
ATOM 765 C CA . ASN A 1 95 ? -17.925 -6.573 16.578 1.00 97.81 95 ASN A CA 1
ATOM 766 C C . ASN A 1 95 ? -18.031 -7.009 18.045 1.00 97.81 95 ASN A C 1
ATOM 768 O O . ASN A 1 95 ? -17.020 -7.220 18.720 1.00 97.81 95 ASN A O 1
ATOM 772 N N . GLU A 1 96 ? -19.257 -7.102 18.553 1.00 97.00 96 GLU A N 1
ATOM 773 C CA . GLU A 1 96 ? -19.510 -7.425 19.954 1.00 97.00 96 GLU A CA 1
ATOM 774 C C . GLU A 1 96 ? -19.284 -8.911 20.232 1.00 97.00 96 GLU A C 1
ATOM 776 O O . GLU A 1 96 ? -19.952 -9.778 19.670 1.00 97.00 96 GLU A O 1
ATOM 781 N N . ASP A 1 97 ? -18.390 -9.210 21.171 1.00 97.06 97 ASP A N 1
ATOM 782 C CA . ASP A 1 97 ? -18.243 -10.566 21.685 1.00 97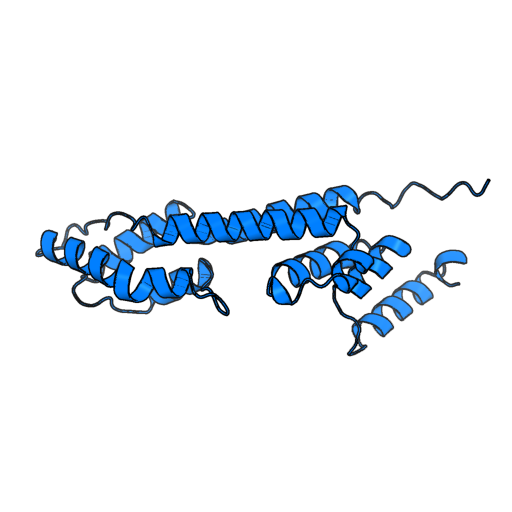.06 97 ASP A CA 1
ATOM 783 C C . ASP A 1 97 ? -19.426 -10.955 22.585 1.00 97.06 97 ASP A C 1
ATOM 785 O O . ASP A 1 97 ? -19.931 -10.141 23.369 1.00 97.06 97 ASP A O 1
ATOM 789 N N . LEU A 1 98 ? -19.855 -12.219 22.500 1.00 96.31 98 LEU A N 1
ATOM 790 C CA . LEU A 1 98 ? -20.980 -12.746 23.280 1.00 96.31 98 LEU A CA 1
ATOM 791 C C . LEU A 1 98 ? -20.722 -12.694 24.795 1.00 96.31 98 LEU A C 1
ATOM 793 O O . LEU A 1 98 ? -21.669 -12.551 25.566 1.00 96.31 98 LEU A O 1
ATOM 797 N N . GLY A 1 99 ? -19.459 -12.769 25.224 1.00 96.75 99 GLY A N 1
ATOM 798 C CA . GLY A 1 99 ? -19.046 -12.671 26.623 1.00 96.75 99 GLY A CA 1
ATOM 799 C C . GLY A 1 99 ? -18.868 -11.237 27.133 1.00 96.75 99 GLY A C 1
ATOM 800 O O . GLY A 1 99 ? -18.514 -11.041 28.298 1.00 96.75 99 GLY A O 1
ATOM 801 N N . CYS A 1 100 ? -19.088 -10.212 26.305 1.00 98.00 100 CYS A N 1
ATOM 802 C CA . CYS A 1 100 ? -18.883 -8.827 26.716 1.00 98.00 100 CYS A CA 1
ATOM 803 C C . CYS A 1 100 ? -20.017 -8.314 27.619 1.00 98.00 100 CYS A C 1
ATOM 805 O O . CYS A 1 100 ? -21.151 -8.113 27.182 1.00 98.00 100 CYS A O 1
ATOM 807 N N . THR A 1 101 ? -19.691 -8.002 28.876 1.00 97.94 101 THR A N 1
ATOM 808 C CA . THR A 1 101 ? -20.636 -7.427 29.852 1.00 97.94 101 THR A CA 1
ATOM 809 C C . THR A 1 101 ? -20.758 -5.901 29.762 1.00 97.94 101 THR A C 1
ATOM 811 O O . THR A 1 101 ? -21.684 -5.320 30.323 1.00 97.94 101 THR A O 1
ATOM 814 N N . GLN A 1 102 ? -19.848 -5.230 29.045 1.00 97.50 102 GLN A N 1
ATOM 815 C CA . GLN A 1 102 ? -19.766 -3.765 28.946 1.00 97.50 102 GLN A CA 1
ATOM 816 C C . GLN A 1 102 ? -19.786 -3.281 27.486 1.00 97.50 102 GLN A C 1
ATOM 818 O O . GLN A 1 102 ? -18.966 -2.457 27.081 1.00 97.50 102 GLN A O 1
ATOM 823 N N . LYS A 1 103 ? -20.743 -3.778 26.692 1.00 97.38 103 LYS A N 1
ATOM 824 C CA . LYS A 1 103 ? -20.858 -3.526 25.241 1.00 97.38 103 LYS A CA 1
ATOM 825 C C . LYS A 1 103 ? -20.769 -2.047 24.858 1.00 97.38 103 LYS A C 1
ATOM 827 O O . LYS A 1 103 ? -19.902 -1.661 24.080 1.00 97.38 103 LYS A O 1
ATOM 832 N N . LYS A 1 104 ? -21.599 -1.202 25.485 1.00 97.75 104 LYS A N 1
ATOM 833 C CA . LYS A 1 104 ? -21.620 0.251 25.235 1.00 97.75 104 LYS A CA 1
ATOM 834 C C . LYS A 1 104 ? -20.261 0.905 25.489 1.00 97.75 104 LYS A C 1
ATOM 836 O O . LYS A 1 104 ? -19.820 1.709 24.678 1.00 97.75 104 LYS A O 1
ATOM 841 N N . LYS A 1 105 ? -19.590 0.522 26.582 1.00 98.06 105 LYS A N 1
ATOM 842 C CA . LYS A 1 105 ? -18.269 1.051 26.942 1.00 98.06 105 LYS A CA 1
ATOM 843 C C . LYS A 1 105 ? -17.208 0.623 25.931 1.00 98.06 105 LYS A C 1
ATOM 845 O O . LYS A 1 105 ? -16.441 1.465 25.485 1.00 98.06 105 LYS A O 1
ATOM 850 N N . CYS A 1 106 ? -17.201 -0.652 25.531 1.00 98.44 106 CYS A N 1
ATOM 851 C CA . CYS A 1 106 ? -16.269 -1.142 24.514 1.00 98.44 106 CYS A CA 1
ATOM 852 C C . CYS A 1 106 ? -16.463 -0.406 23.185 1.00 98.44 106 CYS A C 1
ATOM 854 O O . CYS A 1 106 ? -15.476 -0.012 22.578 1.00 98.44 106 CYS A O 1
ATOM 856 N N . CYS A 1 107 ? -17.711 -0.178 22.761 1.00 98.06 107 CYS A N 1
ATOM 857 C CA . CYS A 1 107 ? -18.020 0.553 21.530 1.00 98.06 107 CYS A CA 1
ATOM 858 C C . CYS A 1 107 ? -17.507 2.002 21.582 1.00 98.06 107 CYS A C 1
ATOM 860 O O . CYS A 1 107 ? -16.735 2.410 20.718 1.00 98.06 107 CYS A O 1
ATOM 862 N N . SER A 1 108 ? -17.823 2.747 22.651 1.00 98.00 108 SER A N 1
ATOM 863 C CA . SER A 1 108 ? -17.329 4.123 22.814 1.00 98.00 108 SER A CA 1
ATOM 864 C C . SER A 1 108 ? -15.803 4.198 22.936 1.00 98.00 108 SER A C 1
ATOM 866 O O . SER A 1 108 ? -15.173 5.125 22.428 1.00 98.00 108 SER A O 1
ATOM 868 N N . SER A 1 109 ? -15.186 3.222 23.613 1.00 98.25 109 SER A N 1
ATOM 869 C CA . SER A 1 109 ? -13.732 3.154 23.743 1.00 98.25 109 SER A CA 1
ATOM 870 C C . SER A 1 109 ? -13.072 2.820 22.413 1.00 98.25 109 SER A C 1
ATOM 872 O O . SER A 1 109 ? -12.078 3.451 22.088 1.00 98.25 109 SER A O 1
ATOM 874 N N . TRP A 1 110 ? -13.633 1.904 21.624 1.00 98.12 110 TRP A N 1
ATOM 875 C CA . TRP A 1 110 ? -13.143 1.584 20.285 1.00 98.12 110 TRP A CA 1
ATOM 876 C C . TRP A 1 110 ? -13.143 2.806 19.375 1.00 98.12 110 TRP A C 1
ATOM 878 O O . TRP A 1 110 ? -12.112 3.118 18.791 1.00 98.12 110 TRP A O 1
ATOM 888 N N . GLU A 1 111 ? -14.253 3.542 19.324 1.00 98.00 111 GLU A N 1
ATOM 889 C CA . GLU A 1 111 ? -14.337 4.782 18.551 1.00 98.00 111 GLU A CA 1
ATOM 890 C C . GLU A 1 111 ? -13.294 5.805 19.022 1.00 98.00 111 GLU A C 1
ATOM 892 O O . GLU A 1 111 ? -12.565 6.375 18.215 1.00 98.00 111 GLU A O 1
ATOM 897 N N . THR A 1 112 ? -13.140 5.974 20.338 1.00 98.12 112 THR A N 1
ATOM 898 C CA . THR A 1 112 ? -12.124 6.875 20.902 1.00 98.12 112 THR A CA 1
ATOM 899 C C . THR A 1 112 ? -10.705 6.449 20.510 1.00 98.12 112 THR A C 1
ATOM 901 O O . THR A 1 112 ? -9.920 7.274 20.046 1.00 98.12 112 THR A O 1
ATOM 904 N N . GLN A 1 113 ? -10.364 5.166 20.673 1.00 97.88 113 GLN A N 1
ATOM 905 C CA . GLN A 1 113 ? -9.044 4.644 20.308 1.00 97.88 113 GLN A CA 1
ATOM 906 C C . GLN A 1 113 ? -8.803 4.726 18.798 1.00 97.88 113 GLN A C 1
ATOM 908 O O . GLN A 1 113 ? -7.670 4.951 18.374 1.00 97.88 113 GLN A O 1
ATOM 913 N N . TRP A 1 114 ? -9.854 4.600 17.986 1.00 97.94 114 TRP A N 1
ATOM 914 C CA . TRP A 1 114 ? -9.750 4.766 16.545 1.00 97.94 114 TRP A CA 1
ATOM 915 C C . TRP A 1 114 ? -9.240 6.155 16.182 1.00 97.94 114 TRP A C 1
ATOM 917 O O . TRP A 1 114 ? -8.240 6.279 15.483 1.00 97.94 114 TRP A O 1
ATOM 927 N N . TRP A 1 115 ? -9.873 7.198 16.712 1.00 97.69 115 TRP A N 1
ATOM 928 C CA . TRP A 1 115 ? -9.505 8.577 16.400 1.00 97.69 115 TRP A CA 1
ATOM 929 C C . TRP A 1 115 ? -8.183 9.018 17.026 1.00 97.69 115 TRP A C 1
ATOM 931 O O . TRP A 1 115 ? -7.451 9.794 16.418 1.00 97.69 115 TRP A O 1
ATOM 941 N N . VAL A 1 116 ? -7.873 8.538 18.232 1.00 97.38 116 VAL A N 1
ATOM 942 C CA . VAL A 1 116 ? -6.677 8.967 18.974 1.00 97.38 116 VAL A CA 1
ATOM 943 C C . VAL A 1 116 ? -5.426 8.206 18.544 1.00 97.38 116 VAL A C 1
ATOM 945 O O . VAL A 1 116 ? -4.347 8.789 18.504 1.00 97.38 116 VAL A O 1
ATOM 948 N N . ILE A 1 117 ? -5.555 6.914 18.239 1.00 96.19 117 ILE A N 1
ATOM 949 C CA . ILE A 1 117 ? -4.412 6.042 17.960 1.00 96.19 117 ILE A CA 1
ATOM 950 C C . ILE A 1 117 ? -4.432 5.591 16.504 1.00 96.19 117 ILE A C 1
ATOM 952 O O . ILE A 1 117 ? -3.489 5.866 15.773 1.00 96.19 117 ILE A O 1
ATOM 956 N N . ILE A 1 118 ? -5.486 4.919 16.049 1.00 96.94 118 ILE A N 1
ATOM 957 C CA . ILE A 1 118 ? -5.438 4.172 14.781 1.00 96.94 118 ILE A CA 1
ATOM 958 C C . ILE A 1 118 ? -5.399 5.103 13.557 1.00 96.94 118 ILE A C 1
ATOM 960 O O . ILE A 1 118 ? -4.499 4.994 12.723 1.00 96.94 118 ILE A O 1
ATOM 964 N N . ALA A 1 119 ? -6.343 6.037 13.450 1.00 97.44 119 ALA A N 1
ATOM 965 C CA . ALA A 1 119 ? -6.478 6.935 12.306 1.00 97.44 119 ALA A CA 1
ATOM 966 C C . ALA A 1 119 ? -5.217 7.791 12.050 1.00 97.44 119 ALA A C 1
ATOM 968 O O . ALA A 1 119 ? -4.781 7.840 10.897 1.00 97.44 119 ALA A O 1
ATOM 969 N N . PRO A 1 120 ? -4.559 8.391 13.066 1.00 97.69 120 PRO A N 1
ATOM 970 C CA . PRO A 1 120 ? -3.294 9.102 12.864 1.00 97.69 120 PRO A CA 1
ATOM 971 C C . PRO A 1 120 ? -2.175 8.246 12.257 1.00 97.69 120 PRO A C 1
ATOM 973 O O . PRO A 1 120 ? -1.435 8.740 11.411 1.00 97.69 120 PRO A O 1
ATOM 976 N N . HIS A 1 121 ? -2.064 6.966 12.632 1.00 96.88 121 HIS A N 1
ATOM 977 C CA . HIS A 1 121 ? -1.053 6.070 12.056 1.00 96.88 121 HIS A CA 1
ATOM 978 C C . HIS A 1 121 ? -1.366 5.716 10.596 1.00 96.88 121 HIS A C 1
ATOM 980 O O . HIS A 1 121 ? -0.452 5.624 9.777 1.00 96.88 121 HIS A O 1
ATOM 986 N N . ILE A 1 122 ? -2.649 5.559 10.243 1.00 97.31 122 ILE A N 1
ATOM 987 C CA . ILE A 1 122 ? -3.088 5.337 8.851 1.00 97.31 122 ILE A CA 1
ATOM 988 C C . ILE A 1 122 ? -2.772 6.559 7.976 1.00 97.31 122 ILE A C 1
ATOM 990 O O . ILE A 1 122 ? -2.360 6.410 6.825 1.00 97.31 122 ILE A O 1
ATOM 994 N N . LEU A 1 123 ? -2.957 7.765 8.518 1.00 97.06 123 LEU A N 1
ATOM 995 C CA . LEU A 1 123 ? -2.809 9.034 7.797 1.00 97.06 123 LEU A CA 1
ATOM 996 C C . LEU A 1 123 ? -1.424 9.674 7.917 1.00 97.06 123 LEU A C 1
ATOM 998 O O . LEU A 1 123 ? -1.247 10.811 7.477 1.00 97.06 123 LEU A O 1
ATOM 1002 N N . HIS A 1 124 ? -0.447 8.993 8.515 1.00 95.31 124 HIS A N 1
ATOM 1003 C CA . HIS A 1 124 ? 0.859 9.599 8.731 1.00 95.31 124 HIS A CA 1
ATOM 1004 C C . HIS A 1 124 ? 1.490 10.008 7.380 1.00 95.31 124 HIS A C 1
ATOM 1006 O O . HIS A 1 124 ? 1.583 9.176 6.478 1.00 95.31 124 HIS A O 1
ATOM 1012 N N . PRO A 1 125 ? 1.951 11.264 7.212 1.00 89.56 125 PRO A N 1
ATOM 1013 C CA . PRO A 1 125 ? 2.393 11.775 5.910 1.00 89.56 125 PRO A CA 1
ATOM 1014 C C . PRO A 1 125 ? 3.669 11.100 5.387 1.00 89.56 125 PR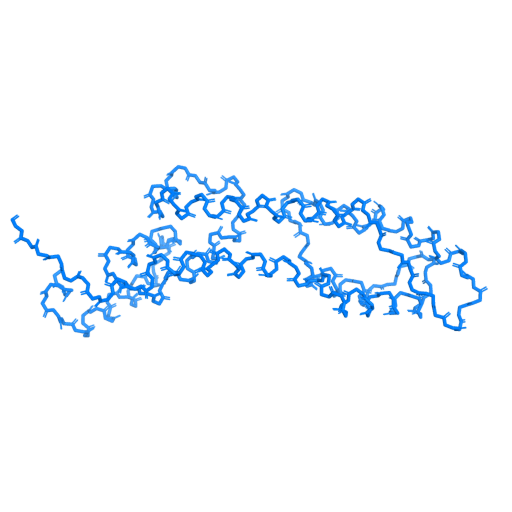O A C 1
ATOM 1016 O O . PRO A 1 125 ? 3.801 10.886 4.186 1.00 89.56 125 PRO A O 1
ATOM 1019 N N . GLU A 1 126 ? 4.602 10.764 6.283 1.00 88.62 126 GLU A N 1
ATOM 1020 C CA . GLU A 1 126 ? 5.897 10.169 5.909 1.00 88.62 126 GLU A CA 1
ATOM 1021 C C . GLU A 1 126 ? 5.915 8.639 6.023 1.00 88.62 126 GLU A C 1
ATOM 1023 O O . GLU A 1 126 ? 6.337 7.952 5.097 1.00 88.62 126 GLU A O 1
ATOM 1028 N N . ALA A 1 127 ? 5.429 8.099 7.144 1.00 90.88 127 ALA A N 1
ATOM 1029 C CA . ALA A 1 127 ? 5.409 6.671 7.442 1.00 90.88 127 ALA A CA 1
ATOM 1030 C C . ALA A 1 127 ? 3.986 6.158 7.750 1.00 90.88 127 ALA A C 1
ATOM 1032 O O . ALA A 1 127 ? 3.709 5.746 8.878 1.00 90.88 127 ALA A O 1
ATOM 1033 N N . PRO A 1 128 ? 3.060 6.198 6.777 1.00 94.81 128 PRO A N 1
ATOM 1034 C CA . PRO A 1 128 ? 1.728 5.633 6.957 1.00 94.81 128 PRO A CA 1
ATOM 1035 C C . PRO A 1 128 ? 1.818 4.123 7.196 1.00 94.81 128 PRO A C 1
ATOM 1037 O O . PRO A 1 128 ? 2.560 3.417 6.506 1.00 94.81 128 PRO A O 1
ATOM 1040 N N . ILE A 1 129 ? 1.047 3.617 8.158 1.00 95.81 129 ILE A N 1
ATOM 1041 C CA . ILE A 1 129 ? 1.006 2.183 8.448 1.00 95.81 129 ILE A CA 1
ATOM 1042 C C . ILE A 1 129 ? 0.244 1.442 7.339 1.00 95.81 129 ILE A C 1
ATOM 1044 O O . ILE A 1 129 ? -0.860 1.838 6.958 1.00 95.81 129 ILE A O 1
ATOM 1048 N N . SER A 1 130 ? 0.821 0.362 6.805 1.00 94.25 130 SER A N 1
ATOM 1049 C CA . SER A 1 130 ? 0.112 -0.490 5.844 1.00 94.25 130 SER A CA 1
ATOM 1050 C C . SER A 1 130 ? -0.971 -1.313 6.544 1.00 94.25 130 SER A C 1
ATOM 1052 O O . SER A 1 130 ? -0.921 -1.526 7.758 1.00 94.25 130 SER A O 1
ATOM 1054 N N . GLY A 1 131 ? -1.931 -1.837 5.777 1.00 94.56 131 GLY A N 1
ATOM 1055 C CA . GLY A 1 131 ? -2.971 -2.714 6.321 1.00 94.56 131 GLY A CA 1
ATOM 1056 C C . GLY A 1 131 ? -2.397 -3.930 7.064 1.00 94.56 131 GLY A C 1
ATOM 1057 O O . GLY A 1 131 ? -2.845 -4.237 8.167 1.00 94.56 131 GLY A O 1
ATOM 1058 N N . PHE A 1 132 ? -1.346 -4.558 6.528 1.00 95.81 132 PHE A N 1
ATOM 1059 C CA . PHE A 1 132 ? -0.629 -5.655 7.190 1.00 95.81 132 PHE A CA 1
ATOM 1060 C C . PHE A 1 132 ? -0.087 -5.268 8.576 1.00 95.81 132 PHE A C 1
ATOM 1062 O O . PHE A 1 132 ? -0.341 -5.962 9.560 1.00 95.81 132 PHE A O 1
ATOM 1069 N N . TRP A 1 133 ? 0.633 -4.147 8.676 1.00 96.94 133 TRP A N 1
ATOM 1070 C CA . TRP A 1 133 ? 1.200 -3.703 9.952 1.00 96.94 133 TRP A CA 1
ATOM 1071 C C . TRP A 1 133 ? 0.120 -3.254 10.933 1.00 96.94 133 TRP A C 1
ATOM 1073 O O . TRP A 1 133 ? 0.215 -3.553 12.120 1.00 96.94 133 TRP A O 1
ATOM 1083 N N . LEU A 1 134 ? -0.942 -2.612 10.440 1.00 96.75 134 LEU A N 1
ATOM 1084 C CA . LEU A 1 134 ? -2.093 -2.247 11.257 1.00 96.75 134 LEU A CA 1
ATOM 1085 C C . LEU A 1 134 ? -2.758 -3.482 11.867 1.00 96.75 134 LEU A C 1
ATOM 1087 O O . LEU A 1 134 ? -3.137 -3.461 13.035 1.00 96.75 134 LEU A O 1
ATOM 1091 N N . ARG A 1 135 ? -2.882 -4.570 11.099 1.00 97.62 135 ARG A N 1
ATOM 1092 C CA . ARG A 1 135 ? -3.391 -5.840 11.616 1.00 97.62 135 ARG A CA 1
ATOM 1093 C C . ARG A 1 135 ? -2.517 -6.363 12.752 1.00 97.62 135 ARG A C 1
ATOM 1095 O O . ARG A 1 135 ? -3.055 -6.673 13.808 1.00 97.62 135 ARG A O 1
ATOM 1102 N N . ILE A 1 136 ? -1.198 -6.426 12.553 1.00 97.81 136 ILE A N 1
ATOM 1103 C CA . ILE A 1 136 ? -0.258 -6.878 13.591 1.00 97.81 136 ILE A CA 1
ATOM 1104 C C . ILE A 1 136 ? -0.407 -6.032 14.858 1.00 97.81 136 ILE A C 1
ATOM 1106 O O . ILE A 1 136 ? -0.506 -6.584 15.952 1.00 97.81 136 ILE A O 1
ATOM 1110 N N . GLU A 1 137 ? -0.480 -4.709 14.717 1.00 96.50 137 GLU A N 1
ATOM 1111 C CA . GLU A 1 137 ? -0.626 -3.797 15.851 1.00 96.50 137 GLU A CA 1
ATOM 1112 C C . GLU A 1 137 ? -1.951 -4.024 16.594 1.00 96.50 137 GLU A C 1
ATOM 1114 O O . GLU A 1 137 ? -1.979 -4.111 17.821 1.00 96.50 137 GLU A O 1
ATOM 1119 N N . LEU A 1 138 ? -3.059 -4.193 15.866 1.00 96.94 138 LEU A N 1
ATOM 1120 C CA . LEU A 1 138 ? -4.373 -4.466 16.453 1.00 96.94 138 LEU A CA 1
ATOM 1121 C C . LEU A 1 138 ? -4.500 -5.873 17.053 1.00 96.94 138 LEU A C 1
ATOM 1123 O O . LEU A 1 138 ? -5.328 -6.070 17.939 1.00 96.94 138 LEU A O 1
ATOM 1127 N N . GLU A 1 139 ? -3.736 -6.858 16.585 1.00 97.31 139 GLU A N 1
ATOM 1128 C CA . GLU A 1 139 ? -3.701 -8.204 17.174 1.00 97.31 139 GLU A CA 1
ATOM 1129 C C . GLU A 1 139 ? -2.768 -8.270 18.394 1.00 97.31 139 GLU A C 1
ATOM 1131 O O . GLU A 1 139 ? -3.041 -9.012 19.339 1.00 97.31 139 GLU A O 1
ATOM 1136 N N . GLY A 1 140 ? -1.678 -7.496 18.386 1.00 96.38 140 GLY A N 1
ATOM 1137 C CA . GLY A 1 140 ? -0.633 -7.522 19.410 1.00 96.38 140 GLY A CA 1
ATOM 1138 C C . GLY A 1 140 ? -0.844 -6.562 20.584 1.00 96.38 140 GLY A C 1
ATOM 1139 O O . GLY A 1 140 ? -0.355 -6.828 21.684 1.00 96.38 140 GLY A O 1
ATOM 1140 N N . SER A 1 141 ? -1.572 -5.461 20.387 1.00 96.25 141 SER A N 1
ATOM 1141 C CA . SER A 1 141 ? -1.801 -4.443 21.420 1.00 96.25 141 SER A CA 1
ATOM 1142 C C . SER A 1 141 ? -3.140 -4.635 22.141 1.00 96.25 141 SER A C 1
ATOM 1144 O O . SER A 1 141 ? -4.092 -5.199 21.606 1.00 96.25 141 SER A O 1
ATOM 1146 N N . LYS A 1 142 ? -3.244 -4.154 23.386 1.00 97.25 142 LYS A N 1
ATOM 1147 C CA . LYS A 1 142 ? -4.525 -4.071 24.109 1.00 97.25 142 LYS A CA 1
ATOM 1148 C C . LYS A 1 142 ? -5.049 -2.649 24.026 1.00 97.25 142 LYS A C 1
ATOM 1150 O O . LYS A 1 142 ? -4.445 -1.748 24.607 1.00 97.25 142 LYS A O 1
ATOM 1155 N N . LEU A 1 143 ? -6.187 -2.457 23.366 1.00 97.56 143 LEU A N 1
ATOM 1156 C CA . LEU A 1 143 ? -6.798 -1.138 23.265 1.00 97.56 143 LEU A CA 1
ATOM 1157 C C . LEU A 1 143 ? -7.464 -0.737 24.593 1.00 97.56 143 LEU A C 1
ATOM 1159 O O . LEU A 1 143 ? -8.336 -1.460 25.091 1.00 97.56 143 LEU A O 1
ATOM 1163 N N . PRO A 1 144 ? -7.102 0.417 25.184 1.00 98.25 144 PRO A N 1
ATOM 1164 C CA . PRO A 1 144 ? -7.687 0.864 26.441 1.00 98.25 144 PRO A CA 1
ATOM 1165 C C . PRO A 1 144 ? -9.218 0.946 26.382 1.00 98.25 144 PRO A C 1
ATOM 1167 O O . PRO A 1 144 ? -9.797 1.636 25.545 1.00 98.25 144 PRO A O 1
ATOM 1170 N N . GLY A 1 145 ? -9.883 0.251 27.308 1.00 97.75 145 GLY A N 1
ATOM 1171 C CA . GLY A 1 145 ? -11.344 0.258 27.438 1.00 97.75 145 GLY A CA 1
ATOM 1172 C C . GLY A 1 145 ? -12.097 -0.684 26.492 1.00 97.75 145 GLY A C 1
ATOM 1173 O O . GLY A 1 145 ? -13.312 -0.816 26.636 1.00 97.75 145 GLY A O 1
ATOM 1174 N N . VAL A 1 146 ? -11.405 -1.383 25.590 1.00 98.38 146 VAL A N 1
ATOM 1175 C CA . VAL A 1 146 ? -11.983 -2.432 24.739 1.00 98.38 146 VAL A CA 1
ATOM 1176 C C . VAL A 1 146 ? -11.597 -3.793 25.317 1.00 98.38 146 VAL A C 1
ATOM 1178 O O . VAL A 1 146 ? -10.433 -4.041 25.620 1.00 98.38 146 VAL A O 1
ATOM 1181 N N . CYS A 1 147 ? -12.564 -4.691 25.522 1.00 98.38 147 CYS A N 1
ATOM 1182 C CA . CYS A 1 147 ? -12.234 -6.043 25.973 1.00 98.38 147 CYS A CA 1
ATOM 1183 C C . CYS A 1 147 ? -11.623 -6.875 24.830 1.00 98.38 147 CYS A C 1
ATOM 1185 O O . CYS A 1 147 ? -11.962 -6.681 23.660 1.00 98.38 147 CYS A O 1
ATOM 1187 N N . ASN A 1 148 ? -10.773 -7.850 25.178 1.00 97.81 148 ASN A N 1
ATOM 1188 C CA . ASN A 1 148 ? -10.073 -8.688 24.195 1.00 97.81 148 ASN A CA 1
ATOM 1189 C C . ASN A 1 148 ? -11.033 -9.374 23.209 1.00 97.81 148 ASN A C 1
ATOM 1191 O O . ASN A 1 148 ? -10.755 -9.399 22.018 1.00 97.81 148 ASN A O 1
ATOM 1195 N N . GLY A 1 149 ? -12.172 -9.894 23.686 1.00 98.06 149 GLY A N 1
ATOM 1196 C CA . GLY A 1 149 ? -13.151 -10.574 22.832 1.00 98.06 149 GLY A CA 1
ATOM 1197 C C . GLY A 1 149 ? -13.686 -9.665 21.724 1.00 98.06 149 GLY A C 1
ATOM 1198 O O . GLY A 1 149 ? -13.628 -10.029 20.550 1.00 98.06 149 GLY A O 1
ATOM 1199 N N . CYS A 1 150 ? -14.144 -8.455 22.073 1.00 98.50 150 CYS A N 1
ATOM 1200 C CA . CYS A 1 150 ? -14.640 -7.504 21.078 1.00 98.50 150 CYS A CA 1
ATOM 1201 C C . CYS A 1 150 ? -13.528 -7.053 20.122 1.00 98.50 150 CYS A C 1
ATOM 1203 O O . CYS A 1 150 ? -13.759 -6.951 18.919 1.00 98.50 150 CYS A O 1
ATOM 1205 N N . GLN A 1 151 ? -12.314 -6.806 20.627 1.00 98.19 151 GLN A N 1
ATOM 1206 C CA . GLN A 1 151 ? -11.180 -6.412 19.789 1.00 98.19 151 GLN A CA 1
ATOM 1207 C C . GLN A 1 151 ? -10.828 -7.517 18.783 1.00 98.19 151 GLN A C 1
ATOM 1209 O O . GLN A 1 151 ? -10.870 -7.277 17.578 1.00 98.19 151 GLN A O 1
ATOM 1214 N N . SER A 1 152 ? -10.571 -8.744 19.242 1.00 98.00 152 SER A N 1
ATOM 1215 C CA . SER A 1 152 ? -10.247 -9.878 18.368 1.00 98.00 152 SER A CA 1
ATOM 1216 C C . SER A 1 152 ? -11.384 -10.204 17.396 1.00 98.00 152 SER A C 1
ATOM 1218 O O . SER A 1 152 ? -11.130 -10.467 16.222 1.00 98.00 152 SER A O 1
ATOM 1220 N N . GLY A 1 153 ? -12.642 -10.141 17.845 1.00 97.94 153 GLY A N 1
ATOM 1221 C CA . GLY A 1 153 ? -13.811 -10.328 16.983 1.00 97.94 153 GLY A CA 1
ATOM 1222 C C . GLY A 1 153 ? -13.920 -9.262 15.891 1.00 97.94 153 GLY A C 1
ATOM 1223 O O . GLY A 1 153 ? -14.317 -9.572 14.764 1.00 97.94 153 GLY A O 1
ATOM 1224 N N . THR A 1 154 ? -13.535 -8.022 16.200 1.00 98.12 154 THR A N 1
ATOM 1225 C CA . THR A 1 154 ? -13.516 -6.905 15.245 1.00 98.12 154 THR A CA 1
ATOM 1226 C C . THR A 1 154 ? -12.386 -7.073 14.244 1.00 98.12 154 THR A C 1
ATOM 1228 O O . THR A 1 154 ? -12.639 -7.047 13.045 1.00 98.12 154 THR A O 1
ATOM 1231 N N . VAL A 1 155 ? -11.163 -7.339 14.708 1.00 98.00 155 VAL A N 1
ATOM 1232 C CA . VAL A 1 155 ? -9.998 -7.551 13.836 1.00 98.00 155 VAL A CA 1
ATOM 1233 C C . VAL A 1 155 ? -10.209 -8.741 12.900 1.00 98.00 155 VAL A C 1
ATOM 1235 O O . VAL A 1 155 ? -9.942 -8.637 11.703 1.00 98.00 155 VAL A O 1
ATOM 1238 N N . ARG A 1 156 ? -10.779 -9.845 13.398 1.00 97.94 156 ARG A N 1
ATOM 1239 C CA . ARG A 1 156 ? -11.157 -10.986 12.556 1.00 97.94 156 ARG A CA 1
ATOM 1240 C C . ARG A 1 156 ? -12.164 -10.581 11.478 1.00 97.94 156 ARG A C 1
ATOM 1242 O O . ARG A 1 156 ? -11.944 -10.882 10.310 1.00 97.94 156 ARG A O 1
ATOM 1249 N N . ALA A 1 157 ? -13.218 -9.848 11.844 1.00 97.44 157 ALA A N 1
ATOM 1250 C CA . ALA A 1 157 ? -14.213 -9.367 10.882 1.00 97.44 157 ALA A CA 1
ATOM 1251 C C . ALA A 1 157 ? -13.623 -8.380 9.855 1.00 97.44 157 ALA A C 1
ATOM 1253 O O . ALA A 1 157 ? -14.059 -8.349 8.705 1.00 97.44 157 ALA A O 1
ATOM 1254 N N . MET A 1 158 ? -12.628 -7.576 10.242 1.00 96.94 158 MET A N 1
ATOM 1255 C CA . MET A 1 158 ? -11.876 -6.714 9.323 1.00 96.94 158 MET A CA 1
ATOM 1256 C C . MET A 1 158 ? -11.080 -7.546 8.318 1.00 96.94 158 MET A C 1
ATOM 1258 O O . MET A 1 158 ? -11.145 -7.285 7.116 1.00 96.94 158 MET A O 1
ATOM 1262 N N . ASN A 1 159 ? -10.380 -8.574 8.801 1.00 97.31 159 ASN A N 1
ATOM 1263 C CA . ASN A 1 159 ? -9.597 -9.480 7.970 1.00 97.31 159 ASN A CA 1
ATOM 1264 C C . ASN A 1 159 ? -10.476 -10.263 6.981 1.00 97.31 159 ASN A C 1
ATOM 1266 O O . ASN A 1 159 ? -10.164 -10.321 5.799 1.00 97.31 159 ASN A O 1
ATOM 1270 N N . GLU A 1 160 ? -11.616 -10.798 7.426 1.00 96.81 160 GLU A N 1
ATOM 1271 C CA . GLU A 1 160 ? -12.578 -11.507 6.562 1.00 96.81 160 GLU A CA 1
ATOM 1272 C C . GLU A 1 160 ? -13.138 -10.622 5.436 1.00 96.81 160 GLU A C 1
ATOM 1274 O O . GLU A 1 160 ? -13.446 -11.110 4.352 1.00 96.81 160 GLU A O 1
ATOM 1279 N N . LYS A 1 161 ? -13.240 -9.308 5.666 1.00 95.94 161 LYS A N 1
ATOM 1280 C CA . LYS A 1 161 ? -13.662 -8.324 4.654 1.00 95.94 161 LYS A CA 1
ATOM 1281 C C . LYS A 1 161 ? -12.509 -7.828 3.770 1.00 95.94 161 LYS A C 1
ATOM 1283 O O . LYS A 1 161 ? -12.706 -6.878 3.009 1.00 95.94 161 LYS A O 1
ATOM 1288 N N . GLY A 1 162 ? -11.314 -8.407 3.904 1.00 96.38 162 GLY A N 1
ATOM 1289 C CA . GLY A 1 162 ? -10.109 -8.006 3.179 1.00 96.38 162 GLY A CA 1
ATOM 1290 C C . GLY A 1 162 ? -9.654 -6.583 3.498 1.00 96.38 162 GLY A C 1
ATOM 1291 O O . GLY A 1 162 ? -9.007 -5.956 2.669 1.00 96.38 162 GLY A O 1
ATOM 1292 N N . PHE A 1 163 ? -10.026 -6.023 4.658 1.00 96.00 163 PHE A N 1
ATOM 1293 C CA . PHE A 1 163 ? -9.722 -4.629 5.009 1.00 96.00 163 PHE A CA 1
ATOM 1294 C C . PHE A 1 163 ? -8.220 -4.328 4.943 1.00 96.00 163 PHE A C 1
ATOM 1296 O O . PHE A 1 163 ? -7.833 -3.259 4.476 1.00 96.00 163 PHE A O 1
ATOM 1303 N N . PHE A 1 164 ? -7.395 -5.279 5.380 1.00 96.88 164 PHE A N 1
ATOM 1304 C CA . PHE A 1 164 ? -5.943 -5.133 5.458 1.00 96.88 164 PHE A CA 1
ATOM 1305 C C . PHE A 1 164 ? -5.229 -5.344 4.115 1.00 96.88 164 PHE A C 1
ATOM 1307 O O . PHE A 1 164 ? -4.112 -4.862 3.958 1.00 96.88 164 PHE A O 1
ATOM 1314 N N . ASP A 1 165 ? -5.889 -5.974 3.139 1.00 97.50 165 ASP A N 1
ATOM 1315 C CA . ASP A 1 165 ? -5.285 -6.356 1.853 1.00 97.50 165 ASP A CA 1
ATOM 1316 C C . ASP A 1 165 ? -5.623 -5.371 0.718 1.00 97.50 165 ASP A C 1
ATOM 1318 O O . ASP A 1 165 ? -5.109 -5.482 -0.395 1.00 97.50 165 ASP A O 1
ATOM 1322 N N . LYS A 1 166 ? -6.504 -4.390 0.969 1.00 96.50 166 LYS A N 1
ATOM 1323 C CA . LYS A 1 166 ? -6.977 -3.452 -0.067 1.00 96.50 166 LYS A CA 1
ATOM 1324 C C . LYS A 1 166 ? -5.852 -2.638 -0.698 1.00 96.50 166 LYS A C 1
ATOM 1326 O O . LYS A 1 166 ? -5.890 -2.394 -1.899 1.00 96.50 166 LYS A O 1
ATOM 1331 N N . GLU A 1 167 ? -4.885 -2.199 0.104 1.00 96.75 167 GLU A N 1
ATOM 1332 C CA . GLU A 1 167 ? -3.741 -1.431 -0.395 1.00 96.75 167 GLU A CA 1
ATOM 1333 C C . GLU A 1 167 ? -2.868 -2.286 -1.319 1.00 96.75 167 GLU A C 1
ATOM 1335 O O . GLU A 1 167 ? -2.575 -1.866 -2.438 1.00 96.75 167 GLU A O 1
ATOM 1340 N N . ASP A 1 168 ? -2.535 -3.507 -0.891 1.00 96.69 168 ASP A N 1
ATOM 1341 C CA . ASP A 1 168 ? -1.765 -4.451 -1.700 1.00 96.69 168 ASP A CA 1
ATOM 1342 C C . ASP A 1 168 ? -2.498 -4.764 -3.009 1.00 96.69 168 ASP A C 1
ATOM 1344 O O . ASP A 1 168 ? -1.890 -4.727 -4.073 1.00 96.69 168 ASP A O 1
ATOM 1348 N N . GLY A 1 169 ? -3.824 -4.936 -2.973 1.00 97.62 169 GLY A N 1
ATOM 1349 C CA . GLY A 1 169 ? -4.640 -5.103 -4.178 1.00 97.62 169 GLY A CA 1
ATOM 1350 C C . GLY A 1 169 ? -4.521 -3.945 -5.181 1.00 97.62 169 GLY A C 1
ATOM 1351 O O . GLY A 1 169 ? -4.450 -4.185 -6.386 1.00 97.62 169 GLY A O 1
ATOM 1352 N N . LEU A 1 170 ? -4.444 -2.693 -4.709 1.00 98.19 170 LEU A N 1
ATOM 1353 C CA . LEU A 1 170 ? -4.223 -1.526 -5.576 1.00 98.19 170 LEU A CA 1
ATOM 1354 C C . LEU A 1 170 ? -2.810 -1.525 -6.173 1.00 98.19 170 LEU A C 1
ATOM 1356 O O . LEU A 1 170 ? -2.641 -1.196 -7.349 1.00 98.19 170 LEU A O 1
ATOM 1360 N N . ILE A 1 171 ? -1.803 -1.916 -5.386 1.00 97.50 171 ILE A N 1
ATOM 1361 C CA . ILE A 1 171 ? -0.420 -2.056 -5.860 1.00 97.50 171 ILE A CA 1
ATOM 1362 C C . ILE A 1 171 ? -0.339 -3.146 -6.932 1.00 97.50 171 ILE A C 1
ATOM 1364 O O . ILE A 1 171 ? 0.238 -2.903 -7.993 1.00 97.50 171 ILE A O 1
ATOM 1368 N N . GLU A 1 172 ? -0.942 -4.314 -6.697 1.00 97.94 172 GLU A N 1
ATOM 1369 C CA . GLU A 1 172 ? -0.999 -5.410 -7.669 1.00 97.94 172 GLU A CA 1
ATOM 1370 C C . GLU A 1 172 ? -1.679 -4.977 -8.971 1.00 97.94 172 GLU A C 1
ATOM 1372 O O . GLU A 1 172 ? -1.161 -5.248 -10.054 1.00 97.94 172 GLU A O 1
ATOM 1377 N N . GLU A 1 173 ? -2.796 -4.245 -8.890 1.00 98.31 173 GLU A N 1
ATOM 1378 C CA . GLU A 1 173 ? -3.482 -3.702 -10.067 1.00 98.31 173 GLU A CA 1
ATOM 1379 C C . GLU A 1 173 ? -2.567 -2.753 -10.863 1.00 98.31 173 GLU A C 1
ATOM 1381 O O . GLU A 1 173 ? -2.450 -2.871 -12.087 1.00 98.31 173 GLU A O 1
ATOM 1386 N N . GLY A 1 174 ? -1.878 -1.833 -10.179 1.00 97.94 174 GLY A N 1
ATOM 1387 C CA . GLY A 1 174 ? -0.936 -0.901 -10.801 1.00 97.94 174 GLY A CA 1
ATOM 1388 C C . GLY A 1 174 ? 0.250 -1.613 -11.459 1.00 97.94 174 GLY A C 1
ATOM 1389 O O . GLY A 1 174 ? 0.601 -1.320 -12.605 1.00 97.94 174 GLY A O 1
ATOM 1390 N N . VAL A 1 175 ? 0.836 -2.599 -10.775 1.00 97.56 175 VAL A N 1
ATOM 1391 C CA . VAL A 1 175 ? 1.927 -3.431 -11.303 1.00 97.56 175 VAL A CA 1
ATOM 1392 C C . VAL A 1 175 ? 1.460 -4.227 -12.520 1.00 97.56 175 VAL A C 1
ATOM 1394 O O . VAL A 1 175 ? 2.152 -4.241 -13.538 1.00 97.56 175 VAL A O 1
ATOM 1397 N N . ALA A 1 176 ? 0.278 -4.843 -12.461 1.00 97.12 176 ALA A N 1
ATOM 1398 C CA . ALA A 1 176 ? -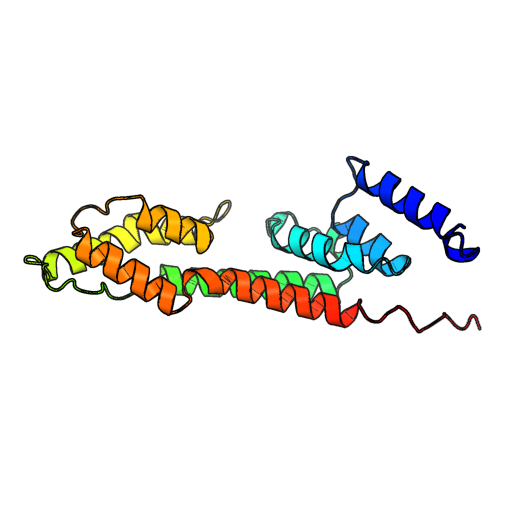0.291 -5.597 -13.571 1.00 97.12 176 ALA A CA 1
ATOM 1399 C C . ALA A 1 176 ? -0.517 -4.714 -14.809 1.00 97.12 176 ALA A C 1
ATOM 1401 O O . ALA A 1 176 ? -0.154 -5.123 -15.912 1.00 97.12 176 ALA A O 1
ATOM 1402 N N . LYS A 1 177 ? -1.025 -3.483 -14.639 1.00 97.31 177 LYS A N 1
ATOM 1403 C CA . LYS A 1 177 ? -1.172 -2.505 -15.736 1.00 97.31 177 LYS A CA 1
ATOM 1404 C C . LYS A 1 177 ? 0.166 -2.187 -16.405 1.00 97.31 177 LYS A C 1
ATOM 1406 O O . LYS A 1 177 ? 0.260 -2.185 -17.632 1.00 97.31 177 LYS A O 1
ATOM 1411 N N . VAL A 1 178 ? 1.217 -1.955 -15.616 1.00 96.38 178 VAL A N 1
ATOM 1412 C CA . VAL A 1 178 ? 2.561 -1.685 -16.149 1.00 96.38 178 VAL A CA 1
ATOM 1413 C C . VAL A 1 178 ? 3.131 -2.918 -16.853 1.00 96.38 178 VAL A C 1
ATOM 1415 O O . VAL A 1 178 ? 3.638 -2.806 -17.969 1.00 96.38 178 VAL A O 1
ATOM 1418 N N . LYS A 1 179 ? 3.004 -4.109 -16.258 1.00 94.62 179 LYS A N 1
ATOM 1419 C CA . LYS A 1 179 ? 3.447 -5.365 -16.877 1.00 94.62 179 LYS A CA 1
ATOM 1420 C C . LYS A 1 179 ? 2.727 -5.641 -18.188 1.00 94.62 179 LYS A C 1
ATOM 1422 O O . LYS A 1 179 ? 3.394 -5.988 -19.146 1.00 94.62 179 LYS A O 1
ATOM 1427 N N . ALA A 1 180 ? 1.412 -5.461 -18.270 1.00 93.44 180 ALA A N 1
ATOM 1428 C CA . ALA A 1 180 ? 0.666 -5.684 -19.509 1.00 93.44 180 ALA A CA 1
ATOM 1429 C C . ALA A 1 180 ? 1.167 -4.788 -20.657 1.00 93.44 180 ALA A C 1
ATOM 1431 O O . ALA A 1 180 ? 1.167 -5.196 -21.815 1.00 93.44 180 ALA A O 1
ATOM 1432 N N . ARG A 1 181 ? 1.654 -3.583 -20.334 1.00 92.38 181 ARG A N 1
ATOM 1433 C CA . ARG A 1 181 ? 2.201 -2.637 -21.314 1.00 92.38 181 ARG A CA 1
ATOM 1434 C C . ARG A 1 181 ? 3.573 -3.051 -21.859 1.00 92.38 181 ARG A C 1
ATOM 1436 O O . ARG A 1 181 ? 3.869 -2.760 -23.014 1.00 92.38 181 ARG A O 1
ATOM 1443 N N . TYR A 1 182 ? 4.413 -3.697 -21.048 1.00 88.31 182 TYR A N 1
ATOM 1444 C CA . TYR A 1 182 ? 5.814 -3.974 -21.407 1.00 88.31 182 TYR A CA 1
ATOM 1445 C C . TYR A 1 182 ? 6.165 -5.465 -21.523 1.00 88.31 182 TYR A C 1
ATOM 1447 O O . TYR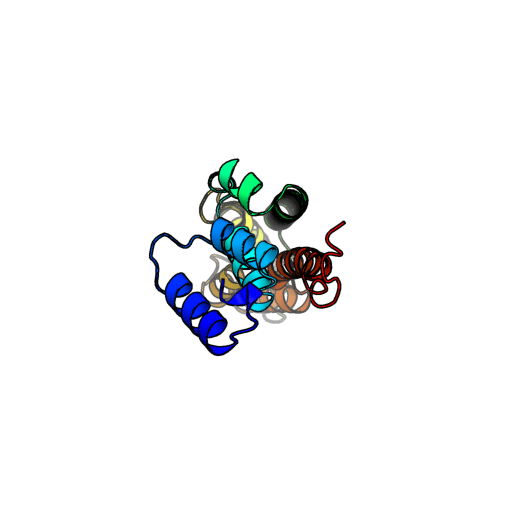 A 1 182 ? 7.102 -5.809 -22.230 1.00 88.31 182 TYR A O 1
ATOM 1455 N N . GLY A 1 183 ? 5.380 -6.353 -20.918 1.00 67.88 183 GLY A N 1
ATOM 1456 C CA . GLY A 1 183 ? 5.592 -7.804 -20.840 1.00 67.88 183 GLY A CA 1
ATOM 1457 C C . GLY A 1 183 ? 5.240 -8.588 -22.107 1.00 67.88 183 GLY A C 1
ATOM 1458 O O . GLY A 1 183 ? 5.131 -9.809 -22.058 1.00 67.88 183 GLY A O 1
ATOM 1459 N N . HIS A 1 184 ? 5.053 -7.902 -23.238 1.00 61.25 184 HIS A N 1
ATOM 1460 C CA . HIS A 1 184 ? 4.814 -8.510 -24.551 1.00 61.25 184 HIS A CA 1
ATOM 1461 C C . HIS A 1 184 ? 5.841 -8.084 -25.613 1.00 61.25 184 HIS A C 1
ATOM 1463 O O . HIS A 1 184 ? 5.727 -8.481 -26.771 1.00 61.25 184 HIS A O 1
ATOM 1469 N N . ALA A 1 185 ? 6.875 -7.316 -25.249 1.00 54.03 185 ALA A N 1
ATOM 1470 C CA . ALA A 1 185 ? 7.852 -6.781 -26.202 1.00 54.03 185 ALA A CA 1
ATOM 1471 C C . ALA A 1 185 ? 8.845 -7.826 -26.766 1.00 54.03 185 ALA A C 1
ATOM 1473 O O . ALA A 1 185 ? 9.809 -7.458 -27.432 1.00 54.03 185 ALA A O 1
ATOM 1474 N N . SER A 1 186 ? 8.615 -9.126 -26.553 1.00 49.00 186 SER A N 1
ATOM 1475 C CA . SER A 1 186 ? 9.500 -10.200 -27.027 1.00 49.00 186 SER A CA 1
ATOM 1476 C C . SER A 1 186 ? 9.311 -10.589 -28.509 1.00 49.00 186 SER A C 1
ATOM 1478 O O . SER A 1 186 ? 10.042 -11.445 -28.993 1.00 49.00 186 SER A O 1
ATOM 1480 N N . LEU A 1 187 ? 8.374 -9.992 -29.269 1.00 47.59 187 LEU A N 1
ATOM 1481 C CA . LEU A 1 187 ? 8.095 -10.439 -30.655 1.00 47.59 187 LEU A CA 1
ATOM 1482 C C . LEU A 1 187 ? 8.101 -9.372 -31.760 1.00 47.59 187 LEU A C 1
ATOM 1484 O O . LEU A 1 187 ? 7.954 -9.729 -32.925 1.00 47.59 187 LEU A O 1
ATOM 1488 N N . ALA A 1 188 ? 8.325 -8.092 -31.462 1.00 46.47 188 ALA A N 1
ATOM 1489 C CA . ALA A 1 188 ? 8.498 -7.088 -32.513 1.00 46.47 188 ALA A CA 1
ATOM 1490 C C . ALA A 1 188 ? 9.984 -6.746 -32.660 1.00 46.47 188 ALA A C 1
ATOM 1492 O O . ALA A 1 188 ? 10.490 -5.829 -32.014 1.00 46.47 188 ALA A O 1
ATOM 1493 N N . GLN A 1 189 ? 10.694 -7.499 -33.507 1.00 46.12 189 GLN A N 1
ATOM 1494 C CA . GLN A 1 189 ? 11.978 -7.031 -34.025 1.00 46.12 189 GLN A CA 1
ATOM 1495 C C . GLN A 1 189 ? 11.755 -5.670 -34.706 1.00 46.12 189 GLN A C 1
ATOM 1497 O O . GLN A 1 189 ? 10.821 -5.544 -35.503 1.00 46.12 189 GLN A O 1
ATOM 1502 N N . PRO A 1 190 ? 12.579 -4.647 -34.429 1.00 46.12 190 PRO A N 1
ATOM 1503 C CA . PRO A 1 190 ? 12.519 -3.407 -35.181 1.00 46.12 190 PRO A CA 1
ATOM 1504 C C . PRO A 1 190 ? 12.903 -3.705 -36.632 1.00 46.12 190 PRO A C 1
ATOM 1506 O O . PRO A 1 190 ? 14.053 -4.027 -36.928 1.00 46.12 190 PRO A O 1
ATOM 1509 N N . THR A 1 191 ? 11.941 -3.597 -37.547 1.00 46.56 191 THR A N 1
ATOM 1510 C CA . THR A 1 191 ? 12.239 -3.430 -38.968 1.00 46.56 191 THR A CA 1
ATOM 1511 C C . THR A 1 191 ? 12.958 -2.095 -39.115 1.00 46.56 191 THR A C 1
ATOM 1513 O O . THR A 1 191 ? 12.331 -1.038 -39.078 1.00 46.56 191 THR A O 1
ATOM 1516 N N . LEU A 1 192 ? 14.286 -2.151 -39.203 1.00 45.28 192 LEU A N 1
ATOM 1517 C CA . LEU A 1 192 ? 15.113 -1.033 -39.635 1.00 45.28 192 LEU A CA 1
ATOM 1518 C C . LEU A 1 192 ? 14.753 -0.736 -41.097 1.00 45.28 192 LEU A C 1
ATOM 1520 O O . LEU A 1 192 ? 15.081 -1.524 -41.983 1.00 45.28 192 LEU A O 1
ATOM 1524 N N . SER A 1 193 ? 14.030 0.362 -41.313 1.00 49.97 193 SER A N 1
ATOM 1525 C CA . SER A 1 193 ? 13.841 1.019 -42.612 1.00 49.97 193 SER A CA 1
ATOM 1526 C C . SER A 1 193 ? 14.822 2.168 -42.764 1.00 49.97 193 SER A C 1
ATOM 1528 O O . SER A 1 193 ? 14.911 2.944 -41.782 1.00 49.97 193 SER A O 1
#

Organism: Coprinopsis marcescibilis (NCBI:txid230819)

Secondary structure (DSSP, 8-state):
-TTTTT-HHHHHHHHHHHHT-TT--HHHHHHHHHHHT-HHHHHHHHHHHHHS-GGG--HHHHHHH-HHHHHHHHHHHHHHHHHHHHHHHSPPPP---TT-S-HHHHHHHHHHHIIIIIHHHHT-SSSPPPHHHHHHHHHHS--TT--HHHHHHHHHHHHHTTTTTHHHHHHHHHHHHHHHHHTTTTS------

Foldseek 3Di:
DCLVVVVVVVVVVVVVVLVPDPPNALLQQQLVCLVSVVLVSNLVSLLNLLPDAPVVCDPSSCVSNDVVLSVLSVVLVVVLLVLLVVPLVDQDQFDDFPPDPPRVQQRVLSVVCSNPPVSCLCNPNPHRDALVRSLVCLQVDDRPRHDPRRSVRRSVVCVVVVVRCVSVVSSVVSSVVSCVVRVPPPPDDDPDD

pLDDT: mean 91.92, std 11.98, range [45.28, 98.5]